Protein AF-A0A2E0DF87-F1 (afdb_monomer_lite)

Secondary structure (DSSP, 8-state):
-HHHHHTTTTT--GGGTTPPTT----SS-TTBPPPPHHHH-SSSTT---EEEEPPPTHHHHHHHHTTHHHHHHHHTHHHHSTTSSS-HHHHHHHHHHHHHHHHHHHHHHHHHHSTT----GGGSSS-HHHHHHHHHHTTHHHHT-THHHHHHHHHHHHHHHHHHHHHHHHTSSPPEEEEEEB-GGGGTT----TTSEES-SS--BEEEEEEE-SSEEEEEEEEEETTEEEEEEEEEETTS-EE-SSBTT-TTHHHHHHHTTS-S----BPPPPGGGSPP----

Structure (mmCIF, N/CA/C/O backbone):
data_AF-A0A2E0DF87-F1
#
_entry.id   AF-A0A2E0DF87-F1
#
loop_
_atom_site.group_PDB
_atom_site.id
_a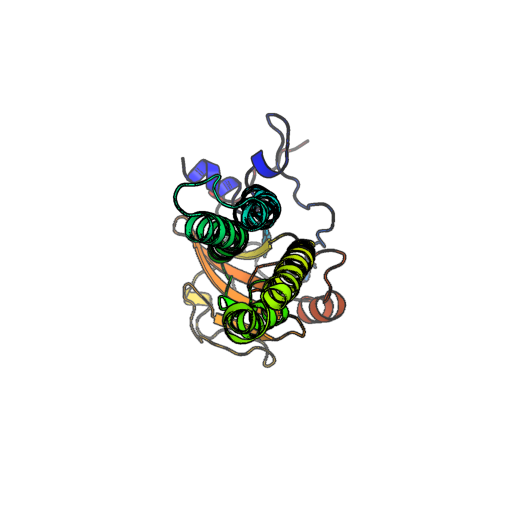tom_site.type_symbol
_atom_site.label_atom_id
_atom_site.label_alt_id
_atom_site.label_comp_id
_atom_site.label_asym_id
_atom_site.label_entity_id
_atom_site.label_seq_id
_atom_site.pdbx_PDB_ins_code
_atom_site.Cartn_x
_atom_site.Cartn_y
_atom_site.Cartn_z
_atom_site.occupancy
_atom_site.B_iso_or_equiv
_atom_site.auth_seq_id
_atom_site.auth_comp_id
_atom_site.auth_asym_id
_atom_site.auth_atom_id
_atom_site.pdbx_PDB_model_num
ATOM 1 N N . MET A 1 1 ? 2.093 23.060 -19.061 1.00 41.19 1 MET A N 1
ATOM 2 C CA . MET A 1 1 ? 2.084 22.695 -17.628 1.00 41.19 1 MET A CA 1
ATOM 3 C C . MET A 1 1 ? 2.480 21.236 -17.439 1.00 41.19 1 MET A C 1
ATOM 5 O O . MET A 1 1 ? 3.399 21.001 -16.675 1.00 41.19 1 MET A O 1
ATOM 9 N N . GLU A 1 2 ? 1.916 20.291 -18.200 1.00 41.59 2 GLU A N 1
ATOM 10 C CA . GLU A 1 2 ? 2.287 18.857 -18.145 1.00 41.59 2 GLU A CA 1
ATOM 11 C C . GLU A 1 2 ? 3.752 18.566 -18.530 1.00 41.59 2 GLU A C 1
ATOM 13 O O . GLU A 1 2 ? 4.423 17.797 -17.852 1.00 41.59 2 GLU A O 1
ATOM 18 N N . ALA A 1 3 ? 4.315 19.272 -19.522 1.00 49.41 3 ALA A N 1
ATOM 19 C CA . ALA A 1 3 ? 5.731 19.127 -19.901 1.00 49.41 3 ALA A CA 1
ATOM 20 C C . ALA A 1 3 ? 6.726 19.482 -18.770 1.00 49.41 3 ALA A C 1
ATOM 22 O O . ALA A 1 3 ? 7.885 19.072 -18.788 1.00 49.41 3 ALA A O 1
ATOM 23 N N . THR A 1 4 ? 6.298 20.271 -17.776 1.00 58.34 4 THR A N 1
ATOM 24 C CA . THR A 1 4 ? 7.102 20.572 -16.583 1.00 58.34 4 THR A CA 1
ATOM 25 C C . THR A 1 4 ? 7.057 19.433 -15.568 1.00 58.34 4 THR A C 1
ATOM 27 O O . THR A 1 4 ? 8.009 19.270 -14.818 1.00 58.34 4 THR A O 1
ATOM 30 N N . GLU A 1 5 ? 5.975 18.655 -15.538 1.00 65.56 5 GLU A N 1
ATOM 31 C CA . GLU A 1 5 ? 5.816 17.503 -14.646 1.00 65.56 5 GLU A CA 1
ATOM 32 C C . GLU A 1 5 ? 6.465 16.241 -15.221 1.00 65.56 5 GLU A C 1
ATOM 34 O O . GLU A 1 5 ? 7.020 15.441 -14.471 1.00 65.56 5 GLU A O 1
ATOM 39 N N . ASP A 1 6 ? 6.458 16.086 -16.546 1.00 82.00 6 ASP A N 1
ATOM 40 C CA . ASP A 1 6 ? 7.031 14.916 -17.217 1.00 82.00 6 ASP A CA 1
ATOM 41 C C . ASP A 1 6 ? 8.545 14.796 -17.017 1.00 82.00 6 ASP A C 1
ATOM 43 O O . ASP A 1 6 ? 9.039 13.691 -16.800 1.00 82.00 6 ASP A O 1
ATOM 47 N N . ARG A 1 7 ? 9.271 15.921 -16.935 1.00 82.19 7 ARG A N 1
ATOM 48 C CA . ARG A 1 7 ? 10.722 15.919 -16.653 1.00 82.19 7 ARG A CA 1
ATOM 49 C C . ARG A 1 7 ? 11.073 15.276 -15.307 1.00 82.19 7 ARG A C 1
ATOM 51 O O . ARG A 1 7 ? 12.195 14.832 -15.099 1.00 82.19 7 ARG A O 1
ATOM 58 N N . PHE A 1 8 ? 10.116 15.262 -14.379 1.00 85.88 8 PHE A N 1
ATOM 59 C CA . PHE A 1 8 ? 10.263 14.708 -13.036 1.00 85.88 8 PHE A CA 1
ATOM 60 C C . PHE A 1 8 ? 9.521 13.380 -12.874 1.00 85.88 8 PHE A C 1
ATOM 62 O O . PHE A 1 8 ? 9.415 12.866 -11.765 1.00 85.88 8 PHE A O 1
ATOM 69 N N . TRP A 1 9 ? 8.996 12.799 -13.955 1.00 89.38 9 TRP A N 1
ATOM 70 C CA . TRP A 1 9 ? 8.210 11.570 -13.880 1.00 89.38 9 TRP A CA 1
ATOM 71 C C . TRP A 1 9 ? 9.022 10.379 -13.357 1.00 89.38 9 TRP A C 1
ATOM 73 O O . TRP A 1 9 ? 8.494 9.593 -12.571 1.00 89.38 9 TRP A O 1
ATOM 83 N N . LEU A 1 10 ? 10.296 10.273 -13.758 1.00 88.44 10 LEU A N 1
ATOM 84 C CA . LEU A 1 10 ? 11.215 9.224 -13.303 1.00 88.44 10 LEU A CA 1
ATOM 85 C C . LEU A 1 10 ? 11.745 9.498 -11.895 1.00 88.44 10 LEU A C 1
ATOM 87 O O . LEU A 1 10 ? 11.638 8.657 -11.006 1.00 88.44 10 LEU A O 1
ATOM 91 N N . VAL A 1 11 ? 12.288 10.693 -11.673 1.00 86.38 11 VAL A N 1
ATOM 92 C CA . VAL A 1 11 ? 12.973 11.024 -10.416 1.00 86.38 11 VAL A CA 1
ATOM 93 C C . VAL A 1 11 ? 12.030 11.460 -9.290 1.00 86.38 11 VAL A C 1
ATOM 95 O O . VAL A 1 11 ? 12.448 11.551 -8.139 1.00 86.38 11 VAL A O 1
ATOM 98 N N . GLY A 1 12 ? 10.756 11.698 -9.594 1.00 86.31 12 GLY A N 1
ATOM 99 C CA . GLY A 1 12 ? 9.764 12.209 -8.658 1.00 86.31 12 GLY A CA 1
ATOM 100 C C . GLY A 1 12 ? 9.782 13.733 -8.522 1.00 86.31 12 GLY A C 1
ATOM 101 O O . GLY A 1 12 ? 10.765 14.405 -8.832 1.00 86.31 12 GLY A O 1
ATOM 102 N N . ASN A 1 13 ? 8.667 14.291 -8.044 1.00 85.50 13 ASN A N 1
ATOM 103 C CA . ASN A 1 13 ? 8.503 15.737 -7.898 1.00 85.50 13 ASN A CA 1
ATOM 104 C C . ASN A 1 13 ? 9.547 16.312 -6.910 1.00 85.50 13 ASN A C 1
ATOM 106 O O . ASN A 1 13 ? 9.654 15.786 -5.799 1.00 85.50 13 ASN A O 1
ATOM 110 N N . PRO A 1 14 ? 10.258 17.409 -7.245 1.00 83.75 14 PRO A N 1
ATOM 111 C CA . PRO A 1 14 ? 11.250 18.037 -6.364 1.00 83.75 14 PRO A CA 1
ATOM 112 C C . PRO A 1 14 ? 10.743 18.355 -4.951 1.00 83.75 14 PRO A C 1
ATOM 114 O O . PRO A 1 14 ? 11.491 18.233 -3.983 1.00 83.75 14 PRO A O 1
ATOM 117 N N . ALA A 1 15 ? 9.452 18.672 -4.795 1.00 83.69 15 ALA A N 1
ATOM 118 C CA . ALA A 1 15 ? 8.840 18.945 -3.493 1.00 83.69 15 ALA A CA 1
ATOM 119 C C . ALA A 1 15 ? 8.905 17.751 -2.518 1.00 83.69 15 ALA A C 1
ATOM 121 O O . ALA A 1 15 ? 8.764 17.931 -1.310 1.00 83.69 15 ALA A O 1
ATOM 122 N N . TRP A 1 16 ? 9.111 16.530 -3.019 1.00 85.38 16 TRP A N 1
ATOM 123 C CA . TRP A 1 16 ? 9.255 15.328 -2.192 1.00 85.38 16 TRP A CA 1
ATOM 124 C C . TRP A 1 16 ? 10.631 15.223 -1.532 1.00 85.38 16 TRP A C 1
ATOM 126 O O . TRP A 1 16 ? 10.770 14.533 -0.526 1.00 85.38 16 TRP A O 1
ATOM 136 N N . TRP A 1 17 ? 11.628 15.917 -2.079 1.00 82.44 17 TRP A N 1
ATOM 137 C CA . TRP A 1 17 ? 13.034 15.768 -1.716 1.00 82.44 17 TRP A CA 1
ATOM 138 C C . TRP A 1 17 ? 13.535 16.823 -0.724 1.00 82.44 17 TRP A C 1
ATOM 140 O O . TRP A 1 17 ? 14.666 16.729 -0.266 1.00 82.44 17 TRP A O 1
ATOM 150 N N . LYS A 1 18 ? 12.698 17.811 -0.365 1.00 81.50 18 LYS A N 1
ATOM 151 C CA . LYS A 1 18 ? 13.081 18.964 0.479 1.00 81.50 18 LYS A CA 1
ATOM 152 C C . LYS A 1 18 ? 14.324 19.713 -0.042 1.00 81.50 18 LYS A C 1
ATOM 154 O O . LYS A 1 18 ? 15.096 20.240 0.752 1.00 81.50 18 LYS A O 1
ATOM 159 N N . LEU A 1 19 ? 14.499 19.737 -1.361 1.00 80.56 19 LEU A N 1
ATOM 160 C CA . LEU A 1 19 ? 15.621 20.390 -2.033 1.00 80.56 19 LEU A CA 1
ATOM 161 C C . LEU A 1 19 ? 15.450 21.914 -2.064 1.00 80.56 19 LEU A C 1
ATOM 163 O O . LEU A 1 19 ? 14.323 22.420 -2.013 1.00 80.56 19 LEU A O 1
ATOM 167 N N . GLY A 1 20 ? 16.572 22.629 -2.152 1.00 73.25 20 GLY A N 1
ATOM 168 C CA . GLY A 1 20 ? 16.618 24.077 -2.353 1.00 73.25 20 GLY A CA 1
ATOM 169 C C . GLY A 1 20 ? 16.167 24.508 -3.755 1.00 73.25 20 GLY A C 1
ATOM 170 O O . GLY A 1 20 ? 15.963 23.692 -4.656 1.00 73.25 20 GLY A O 1
ATOM 171 N N . GLU A 1 21 ? 16.000 25.817 -3.969 1.00 72.25 21 GLU A N 1
ATOM 172 C CA . GLU A 1 21 ? 15.692 26.343 -5.304 1.00 72.25 21 GLU A CA 1
ATOM 173 C C . GLU A 1 21 ? 16.845 26.061 -6.282 1.00 72.25 21 GLU A C 1
ATOM 175 O O . GLU A 1 21 ? 17.987 26.436 -6.034 1.00 72.25 21 GLU A O 1
ATOM 180 N N . GLY A 1 22 ? 16.535 25.419 -7.412 1.00 71.50 22 GLY A N 1
ATOM 181 C CA . GLY A 1 22 ? 17.510 25.092 -8.461 1.00 71.50 22 GLY A CA 1
ATOM 182 C C . GLY A 1 22 ? 18.200 23.733 -8.306 1.00 71.50 22 GLY A C 1
ATOM 183 O O . GLY A 1 22 ? 18.855 23.286 -9.243 1.00 71.50 22 GLY A O 1
ATOM 184 N N . GLU A 1 23 ? 18.008 23.042 -7.182 1.00 78.94 23 GLU A N 1
ATOM 185 C CA . GLU A 1 23 ? 18.521 21.687 -6.980 1.00 78.94 23 GLU A CA 1
ATOM 186 C C . GLU A 1 23 ? 17.669 20.648 -7.725 1.00 78.94 23 GLU A C 1
ATOM 188 O O . GLU A 1 23 ? 16.438 20.738 -7.801 1.00 78.94 23 GLU A O 1
ATOM 193 N N . THR A 1 24 ? 18.333 19.634 -8.280 1.00 77.31 24 THR A N 1
ATOM 194 C CA . THR A 1 24 ? 17.670 18.520 -8.963 1.00 77.31 24 THR A CA 1
ATOM 195 C C . THR A 1 24 ? 17.686 17.272 -8.085 1.00 77.31 24 THR A C 1
ATOM 197 O O . THR A 1 24 ? 18.650 17.049 -7.350 1.00 77.31 24 THR A O 1
ATOM 200 N N . PRO A 1 25 ? 16.624 16.446 -8.125 1.00 83.06 25 PRO A N 1
ATOM 201 C CA . PRO A 1 25 ? 16.639 15.152 -7.461 1.00 83.06 25 PRO A CA 1
ATOM 202 C C . PRO A 1 25 ? 17.849 14.308 -7.879 1.00 83.06 25 PRO A C 1
ATOM 204 O O . PRO A 1 25 ? 18.152 14.250 -9.075 1.00 83.06 25 PRO A O 1
ATOM 207 N N . PRO A 1 26 ? 18.510 13.617 -6.937 1.00 82.62 26 PRO A N 1
ATOM 208 C CA . PRO A 1 26 ? 19.657 12.789 -7.262 1.00 82.62 26 PRO A CA 1
ATOM 209 C C . PRO A 1 26 ? 19.257 11.607 -8.158 1.00 82.62 26 PRO A C 1
ATOM 211 O O . PRO A 1 26 ? 18.121 11.109 -8.140 1.00 82.62 26 PRO A O 1
ATOM 214 N N . ALA A 1 27 ? 20.228 11.125 -8.937 1.00 77.81 27 ALA A N 1
ATOM 215 C CA . ALA A 1 27 ? 20.042 9.975 -9.819 1.00 77.81 27 ALA A CA 1
ATOM 216 C C . ALA A 1 27 ? 19.709 8.695 -9.033 1.00 77.81 27 ALA A C 1
ATOM 218 O O . ALA A 1 27 ? 18.863 7.917 -9.470 1.00 77.81 27 ALA A O 1
ATOM 219 N N . LEU A 1 28 ? 20.297 8.524 -7.845 1.00 82.62 28 LEU A N 1
ATOM 220 C CA . LEU A 1 28 ? 20.017 7.452 -6.887 1.00 82.62 28 LEU A CA 1
ATOM 221 C C . LEU A 1 28 ? 19.640 8.061 -5.536 1.00 82.62 28 LEU A C 1
ATOM 223 O O . LEU A 1 28 ? 20.241 9.044 -5.109 1.00 82.62 28 LEU A O 1
ATOM 227 N N . ARG A 1 29 ? 18.641 7.480 -4.872 1.00 85.25 29 ARG A N 1
ATOM 228 C CA . ARG A 1 29 ? 18.329 7.799 -3.474 1.00 85.25 29 ARG A CA 1
ATOM 229 C C . ARG A 1 29 ? 19.112 6.873 -2.549 1.00 85.25 29 ARG A C 1
ATOM 231 O O . ARG A 1 29 ? 19.387 5.738 -2.923 1.00 85.25 29 ARG A O 1
ATOM 238 N N . ASP A 1 30 ? 19.369 7.321 -1.327 1.00 86.25 30 ASP A N 1
ATOM 239 C CA . ASP A 1 30 ? 19.889 6.471 -0.254 1.00 86.25 30 ASP A CA 1
ATOM 240 C C . ASP A 1 30 ? 19.098 5.157 -0.138 1.00 86.25 30 ASP A C 1
ATOM 242 O O . ASP A 1 30 ? 17.861 5.156 -0.159 1.00 86.25 30 ASP A O 1
ATOM 246 N N . GLY A 1 31 ? 19.830 4.045 -0.051 1.00 89.00 31 GLY A N 1
ATOM 247 C CA . GLY A 1 31 ? 19.296 2.683 -0.019 1.00 89.00 31 GLY A CA 1
ATOM 248 C C . GLY A 1 31 ? 18.909 2.103 -1.384 1.00 89.00 31 GLY A C 1
ATOM 249 O O . GLY A 1 31 ? 18.683 0.904 -1.480 1.00 89.00 31 GLY A O 1
ATOM 250 N N . GLU A 1 32 ? 18.847 2.879 -2.470 1.00 91.19 32 GLU A N 1
ATOM 251 C CA . GLU A 1 32 ? 18.578 2.306 -3.794 1.00 91.19 32 GLU A CA 1
ATOM 252 C C . GLU A 1 32 ? 19.806 1.581 -4.357 1.00 91.19 32 GLU A C 1
ATOM 254 O O . GLU A 1 32 ? 20.896 2.143 -4.460 1.00 91.19 32 GLU A O 1
ATOM 259 N N . ILE A 1 33 ? 19.603 0.346 -4.814 1.00 90.44 33 ILE A N 1
ATOM 260 C CA . ILE A 1 33 ? 20.644 -0.453 -5.464 1.00 90.44 33 ILE A CA 1
ATOM 261 C C . ILE A 1 33 ? 20.703 -0.055 -6.952 1.00 90.44 33 ILE A C 1
ATOM 263 O O . ILE A 1 33 ? 19.653 0.036 -7.603 1.00 90.44 33 ILE A O 1
ATOM 267 N N . PRO A 1 34 ? 21.886 0.224 -7.530 1.00 87.19 34 PRO A N 1
ATOM 268 C CA . PRO A 1 34 ? 22.005 0.540 -8.951 1.00 87.19 34 PRO A CA 1
ATOM 269 C C . PRO A 1 34 ? 21.637 -0.665 -9.828 1.00 87.19 34 PRO A C 1
ATOM 271 O O . PRO A 1 34 ? 21.845 -1.817 -9.450 1.00 87.19 34 PRO A O 1
ATOM 274 N N . LEU A 1 35 ? 21.100 -0.396 -11.020 1.00 85.50 35 LEU A N 1
ATOM 275 C CA . LEU A 1 35 ? 20.846 -1.441 -12.013 1.00 85.50 35 LEU A CA 1
ATOM 276 C C . LEU A 1 35 ? 22.170 -2.029 -12.518 1.00 85.50 35 LEU A C 1
ATOM 278 O O . LEU A 1 35 ? 23.141 -1.294 -12.706 1.00 85.50 35 LEU A O 1
ATOM 282 N N . SER A 1 36 ? 22.202 -3.343 -12.758 1.00 83.56 36 SER A N 1
ATOM 283 C CA . SER A 1 36 ? 23.381 -3.999 -13.332 1.00 83.56 36 SER A CA 1
ATOM 284 C C . SER A 1 36 ? 23.572 -3.598 -14.800 1.00 83.56 36 SER A C 1
ATOM 286 O O . SER A 1 36 ? 22.634 -3.164 -15.476 1.00 83.56 36 SER A O 1
ATOM 288 N N . GLU A 1 37 ? 24.780 -3.791 -15.332 1.00 78.56 37 GLU A N 1
ATOM 289 C CA . GLU A 1 37 ? 25.094 -3.468 -16.730 1.00 78.56 37 GLU A CA 1
ATOM 290 C C . GLU A 1 37 ? 24.184 -4.191 -17.735 1.00 78.56 37 GLU A C 1
ATOM 292 O O . GLU A 1 37 ? 23.925 -3.658 -18.810 1.00 78.56 37 GLU A O 1
ATOM 297 N N . ALA A 1 38 ? 23.631 -5.360 -17.386 1.00 79.06 38 ALA A N 1
ATOM 298 C CA . ALA A 1 38 ? 22.704 -6.105 -18.241 1.00 79.06 38 ALA A CA 1
ATOM 299 C C . ALA A 1 38 ? 21.379 -5.360 -18.505 1.00 79.06 38 ALA A C 1
ATOM 301 O O . ALA A 1 38 ? 20.738 -5.585 -19.528 1.00 79.06 38 ALA A O 1
ATOM 302 N N . TRP A 1 39 ? 20.972 -4.456 -17.608 1.00 80.00 39 TRP A N 1
ATOM 303 C CA . TRP A 1 39 ? 19.774 -3.618 -17.767 1.00 80.00 39 TRP A CA 1
ATOM 304 C C . TRP A 1 39 ? 20.021 -2.375 -18.626 1.00 80.00 39 TRP A C 1
ATOM 306 O O . TRP A 1 39 ? 19.073 -1.777 -19.143 1.00 80.00 39 TRP A O 1
ATOM 316 N N . VAL A 1 40 ? 21.291 -1.984 -18.750 1.00 67.06 40 VAL A N 1
ATOM 317 C CA . VAL A 1 40 ? 21.757 -0.807 -19.488 1.00 67.06 40 VAL A CA 1
ATOM 318 C C . VAL A 1 40 ? 22.163 -1.219 -20.909 1.00 67.06 40 VAL A C 1
ATOM 320 O O . VAL A 1 40 ? 21.721 -0.614 -21.875 1.00 67.06 40 VAL A O 1
ATOM 323 N N . ASN A 1 41 ? 22.906 -2.314 -21.062 1.00 50.38 41 ASN A N 1
ATOM 324 C CA . ASN A 1 41 ? 23.459 -2.788 -22.333 1.00 50.38 41 ASN A CA 1
ATOM 325 C C . ASN A 1 41 ? 22.512 -3.713 -23.11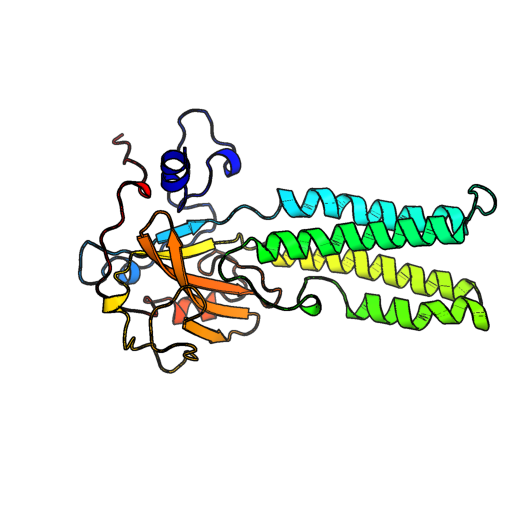9 1.00 50.38 41 ASN A C 1
ATOM 327 O O . ASN A 1 41 ? 22.967 -4.673 -23.747 1.00 50.38 41 ASN A O 1
ATOM 331 N N . SER A 1 42 ? 21.199 -3.442 -23.135 1.00 48.75 42 SER A N 1
ATOM 332 C CA . SER A 1 42 ? 20.383 -4.027 -24.209 1.00 48.75 42 SER A CA 1
ATOM 333 C C . SER A 1 42 ? 20.940 -3.474 -25.527 1.00 48.75 42 SER A C 1
ATOM 335 O O . SER A 1 42 ? 21.249 -2.292 -25.603 1.00 48.75 42 SER A O 1
ATOM 337 N N . SER A 1 43 ? 21.168 -4.322 -26.529 1.00 39.75 43 SER A N 1
ATOM 338 C CA . SER A 1 43 ? 22.000 -4.120 -27.737 1.00 39.75 43 SER A CA 1
ATOM 339 C C . SER A 1 43 ? 21.755 -2.864 -28.600 1.00 39.75 43 SER A C 1
ATOM 341 O O . SER A 1 43 ? 22.398 -2.691 -29.634 1.00 39.75 43 SER A O 1
ATOM 343 N N . SER A 1 44 ? 20.858 -1.968 -28.196 1.00 42.75 44 SER A N 1
ATOM 344 C CA . SER A 1 44 ? 20.685 -0.636 -28.756 1.00 42.75 44 SER A CA 1
ATOM 345 C C . SER A 1 44 ? 20.959 0.419 -27.676 1.00 42.75 44 SER A C 1
ATOM 347 O O . SER A 1 44 ? 20.318 0.412 -26.631 1.00 42.75 44 SER A O 1
ATOM 349 N N . ASN A 1 45 ? 21.831 1.392 -27.962 1.00 43.25 45 ASN A N 1
ATOM 350 C CA . ASN A 1 45 ? 22.075 2.612 -27.160 1.00 43.25 45 ASN A CA 1
ATOM 351 C C . ASN A 1 45 ? 20.820 3.511 -26.978 1.00 43.25 45 ASN A C 1
ATOM 353 O O . ASN A 1 45 ? 20.932 4.716 -26.768 1.00 43.25 45 ASN A O 1
ATOM 357 N N . LYS A 1 46 ? 19.612 2.969 -27.133 1.00 50.53 46 LYS A N 1
ATOM 358 C CA . LYS A 1 46 ? 18.361 3.701 -27.313 1.00 50.53 46 LYS A CA 1
ATOM 359 C C . LYS A 1 46 ? 17.389 3.457 -26.160 1.00 50.53 46 LYS A C 1
ATOM 361 O O . LYS A 1 46 ? 16.827 4.422 -25.651 1.00 50.53 46 LYS A O 1
ATOM 366 N N . ALA A 1 47 ? 17.275 2.228 -25.657 1.00 55.41 47 ALA A N 1
ATOM 367 C CA . ALA A 1 47 ? 16.333 1.891 -24.594 1.00 55.41 47 ALA A CA 1
ATOM 368 C C . ALA A 1 47 ? 17.009 1.249 -23.388 1.00 55.41 47 ALA A C 1
ATOM 370 O O . ALA A 1 47 ? 17.474 0.112 -23.438 1.00 55.41 47 ALA A O 1
ATOM 371 N N . HIS A 1 48 ? 17.004 1.990 -22.287 1.00 77.31 48 HIS A N 1
ATOM 372 C CA . HIS A 1 48 ? 17.576 1.562 -21.018 1.00 77.31 48 HIS A CA 1
ATOM 373 C C . HIS A 1 48 ? 16.457 1.561 -19.987 1.00 77.31 48 HIS A C 1
ATOM 375 O O . HIS A 1 48 ? 15.652 2.497 -19.944 1.00 77.31 48 HIS A O 1
ATOM 381 N N . TRP A 1 49 ? 16.394 0.534 -19.150 1.00 87.56 49 TRP A N 1
ATOM 382 C CA . TRP A 1 49 ? 15.484 0.561 -18.014 1.00 87.56 49 TRP A CA 1
ATOM 383 C C . TRP A 1 49 ? 15.890 1.681 -17.060 1.00 87.56 49 TRP A C 1
ATOM 385 O O . TRP A 1 49 ? 17.068 1.900 -16.792 1.00 87.56 49 TRP A O 1
ATOM 395 N N . SER A 1 50 ? 14.908 2.419 -16.562 1.00 89.12 50 SER A N 1
ATOM 396 C CA . SER A 1 50 ? 15.105 3.490 -15.592 1.00 89.12 50 SER A CA 1
ATOM 397 C C . SER A 1 50 ? 14.160 3.306 -14.423 1.00 89.12 50 SER A C 1
ATOM 399 O O . SER A 1 50 ? 13.023 2.860 -14.580 1.00 89.12 50 SER A O 1
ATOM 401 N N . ARG A 1 51 ? 14.623 3.660 -1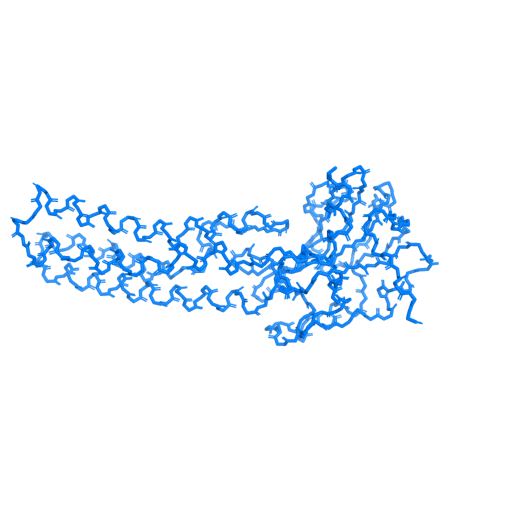3.228 1.00 91.69 51 ARG A N 1
ATOM 402 C CA . ARG A 1 51 ? 13.785 3.650 -12.033 1.00 91.69 51 ARG A CA 1
ATOM 403 C C . ARG A 1 51 ? 12.827 4.842 -12.073 1.00 91.69 51 ARG A C 1
ATOM 405 O O . ARG A 1 51 ? 13.247 5.984 -12.228 1.00 91.69 51 ARG A O 1
ATOM 412 N N . GLN A 1 52 ? 11.540 4.565 -11.904 1.00 93.00 52 GLN A N 1
ATOM 413 C CA . GLN A 1 52 ? 10.492 5.547 -11.678 1.00 93.00 52 GLN A CA 1
ATOM 414 C C . GLN A 1 52 ? 10.096 5.541 -10.201 1.00 93.00 52 GLN A C 1
ATOM 416 O O . GLN A 1 52 ? 9.511 4.575 -9.702 1.00 93.00 52 GLN A O 1
ATOM 421 N N . ARG A 1 53 ? 10.368 6.644 -9.509 1.00 92.62 53 ARG A N 1
ATOM 422 C CA . ARG A 1 53 ? 9.980 6.855 -8.114 1.00 92.62 53 ARG A CA 1
ATOM 423 C C . ARG A 1 53 ? 8.532 7.299 -8.039 1.00 92.62 53 ARG A C 1
ATOM 425 O O . ARG A 1 53 ? 8.100 8.214 -8.741 1.00 92.62 53 ARG A O 1
ATOM 432 N N . LEU A 1 54 ? 7.774 6.645 -7.171 1.00 91.56 54 LEU A N 1
ATOM 433 C CA . LEU A 1 54 ? 6.382 6.991 -6.932 1.00 91.56 54 LEU A CA 1
ATOM 434 C C . LEU A 1 54 ? 6.279 7.949 -5.746 1.00 91.56 54 LEU A C 1
ATOM 436 O O . LEU A 1 54 ? 7.212 8.118 -4.958 1.00 91.56 54 LEU A O 1
ATOM 440 N N . ARG A 1 55 ? 5.120 8.598 -5.631 1.00 88.62 55 ARG A N 1
ATOM 441 C CA . ARG A 1 55 ? 4.845 9.543 -4.552 1.00 88.62 55 ARG A CA 1
ATOM 442 C C . ARG A 1 55 ? 5.073 8.870 -3.189 1.00 88.62 55 ARG A C 1
ATOM 444 O O . ARG A 1 55 ? 4.513 7.797 -2.955 1.00 88.62 55 ARG A O 1
ATOM 451 N N . PRO A 1 56 ? 5.825 9.501 -2.268 1.00 86.19 56 PRO A N 1
ATOM 452 C CA . PRO A 1 56 ? 5.950 9.006 -0.908 1.00 86.19 56 PRO A CA 1
ATOM 453 C C . PRO A 1 56 ? 4.584 8.909 -0.226 1.00 86.19 56 PRO A C 1
ATOM 455 O O . PRO A 1 56 ? 3.829 9.881 -0.153 1.00 86.19 56 PRO A O 1
ATOM 458 N N . LEU A 1 57 ? 4.301 7.728 0.309 1.00 83.31 57 LEU A N 1
ATOM 459 C CA . LEU A 1 57 ? 3.022 7.364 0.915 1.00 83.31 57 LEU A CA 1
ATOM 460 C C . LEU A 1 57 ? 2.782 8.055 2.267 1.00 83.31 57 LEU A C 1
ATOM 462 O O . LEU A 1 57 ? 1.646 8.337 2.651 1.00 83.31 57 LEU A O 1
ATOM 466 N N . ALA A 1 58 ? 3.867 8.401 2.965 1.00 75.56 58 ALA A N 1
ATOM 467 C CA . ALA A 1 58 ? 3.850 8.925 4.326 1.00 75.56 58 ALA A CA 1
ATOM 468 C C . ALA A 1 58 ? 2.873 10.100 4.526 1.00 75.56 58 ALA A C 1
ATOM 470 O O . ALA A 1 58 ? 2.119 10.116 5.495 1.00 75.56 58 ALA A O 1
ATOM 471 N N . TRP A 1 59 ? 2.827 11.076 3.613 1.00 70.69 59 TRP A N 1
ATOM 472 C CA . TRP A 1 59 ? 2.021 12.285 3.834 1.00 70.69 59 TRP A CA 1
ATOM 473 C C . TRP A 1 59 ? 0.513 12.060 3.668 1.00 70.69 59 TRP A C 1
ATOM 475 O O . TRP A 1 59 ? -0.281 12.624 4.424 1.00 70.69 59 TRP A O 1
ATOM 485 N N . GLY A 1 60 ? 0.119 11.237 2.691 1.00 76.19 60 GLY A N 1
ATOM 486 C CA . GLY A 1 60 ? -1.285 10.897 2.442 1.00 76.19 60 GLY A CA 1
ATOM 487 C C . GLY A 1 60 ? -1.869 9.977 3.513 1.00 76.19 60 GLY A C 1
ATOM 488 O O . GLY A 1 60 ? -3.052 10.069 3.830 1.00 76.19 60 GLY A O 1
ATOM 489 N N . LEU A 1 61 ? -1.023 9.143 4.125 1.00 83.12 61 LEU A N 1
ATOM 490 C CA . LEU A 1 61 ? -1.442 8.090 5.051 1.00 83.12 61 LEU A CA 1
ATOM 491 C C . LEU A 1 61 ? -1.313 8.471 6.514 1.00 83.12 61 LEU A C 1
ATOM 493 O O . LEU A 1 61 ? -2.263 8.288 7.275 1.00 83.12 61 LEU A O 1
ATOM 497 N N . LEU A 1 62 ? -0.165 9.012 6.924 1.00 80.31 62 LEU A N 1
ATOM 498 C CA . LEU A 1 62 ? 0.120 9.237 8.341 1.00 80.31 62 LEU A CA 1
ATOM 499 C C . LEU A 1 62 ? -0.774 10.326 8.925 1.00 80.31 62 LEU A C 1
ATOM 501 O O . LEU A 1 62 ? -1.244 10.187 10.048 1.00 80.31 62 LEU A O 1
ATOM 505 N N . LYS A 1 63 ? -1.053 11.395 8.170 1.00 82.38 63 LYS A N 1
ATOM 506 C CA . LYS A 1 63 ? -1.850 12.522 8.670 1.00 82.38 63 LYS A CA 1
ATOM 507 C C . LYS A 1 63 ? -3.282 12.120 9.063 1.00 82.38 63 LYS A C 1
ATOM 509 O O . LYS A 1 63 ? -3.672 12.440 10.185 1.00 82.38 63 LYS A O 1
ATOM 514 N N . PRO A 1 64 ? -4.078 11.449 8.207 1.00 84.38 64 PRO A N 1
ATOM 515 C CA . PRO A 1 64 ? -5.395 10.967 8.619 1.00 84.38 64 PRO A CA 1
ATOM 516 C C . PRO A 1 64 ? -5.299 9.819 9.636 1.00 84.38 64 PRO A C 1
ATOM 518 O O . PRO A 1 64 ? 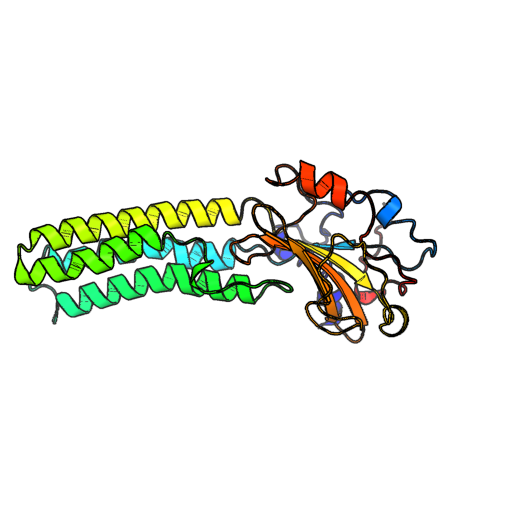-6.022 9.844 10.632 1.00 84.38 64 PRO A O 1
ATOM 521 N N . SER A 1 65 ? -4.361 8.879 9.458 1.00 87.75 65 SER A N 1
ATOM 522 C CA . SER A 1 65 ? -4.221 7.720 10.355 1.00 87.75 65 SER A CA 1
ATOM 523 C C . SER A 1 65 ? -3.813 8.111 11.781 1.00 87.75 65 SER A C 1
ATOM 525 O O . SER A 1 65 ? -4.212 7.446 12.731 1.00 87.75 65 SER A O 1
ATOM 527 N N . ALA A 1 66 ? -3.084 9.218 11.968 1.00 89.81 66 ALA A N 1
ATOM 528 C CA . ALA A 1 66 ? -2.683 9.713 13.287 1.00 89.81 66 ALA A CA 1
ATOM 529 C C . ALA A 1 66 ? -3.874 10.112 14.176 1.00 89.81 66 ALA A C 1
ATOM 531 O O . ALA A 1 66 ? -3.772 10.060 15.401 1.00 89.81 66 ALA A O 1
ATOM 532 N N . TRP A 1 67 ? -5.012 10.480 13.581 1.00 94.62 67 TRP A N 1
ATOM 533 C CA . TRP A 1 67 ? -6.231 10.799 14.327 1.00 94.62 67 TRP A CA 1
ATOM 534 C C . TRP A 1 67 ? -7.067 9.563 14.668 1.00 94.62 67 TRP A C 1
ATOM 536 O O . TRP A 1 67 ? -7.901 9.632 15.572 1.00 94.62 67 TRP A O 1
ATOM 546 N N . ALA A 1 68 ? -6.845 8.425 14.004 1.00 96.38 68 ALA A N 1
ATOM 547 C CA . ALA A 1 68 ? -7.626 7.216 14.245 1.00 96.38 68 ALA A CA 1
ATOM 548 C C . ALA A 1 68 ? -7.563 6.748 15.718 1.00 96.38 68 ALA A C 1
ATOM 550 O O . ALA A 1 68 ? -8.634 6.548 16.300 1.00 96.38 68 ALA A O 1
ATOM 551 N N . PRO A 1 69 ? -6.394 6.671 16.392 1.00 96.50 69 PRO A N 1
ATOM 552 C CA . PRO A 1 69 ? -6.330 6.306 17.810 1.00 96.50 69 PRO A CA 1
ATOM 553 C C . PRO A 1 69 ? -7.070 7.285 18.724 1.00 96.50 69 PRO A C 1
ATOM 555 O O . PRO A 1 69 ? -7.728 6.861 19.673 1.00 96.50 69 PRO A O 1
ATOM 558 N N . PHE A 1 70 ? -7.001 8.586 18.425 1.00 96.50 70 PHE A N 1
ATOM 559 C CA . PHE A 1 70 ? -7.710 9.612 19.187 1.00 96.50 70 PHE A CA 1
ATOM 560 C C . PHE A 1 70 ? -9.223 9.380 19.144 1.00 96.50 70 PHE A C 1
ATOM 562 O O . PHE A 1 70 ? -9.861 9.315 20.193 1.00 96.50 70 PHE A O 1
ATOM 569 N N . PHE A 1 71 ? -9.789 9.197 17.948 1.00 97.88 71 PHE A N 1
ATOM 570 C CA . PHE A 1 71 ? -11.221 8.941 17.788 1.00 97.88 71 PHE A CA 1
ATOM 571 C C . PHE A 1 71 ? -11.648 7.602 18.386 1.00 97.88 71 PHE A C 1
ATOM 573 O O . PHE A 1 71 ? -12.745 7.515 18.938 1.00 97.88 71 PHE A O 1
ATOM 580 N N . LEU A 1 72 ? -10.771 6.589 18.343 1.00 98.00 72 LEU A N 1
ATOM 581 C CA . LEU A 1 72 ? -11.029 5.324 19.019 1.00 98.00 72 LEU A CA 1
ATOM 582 C C . LEU A 1 72 ? -11.186 5.585 20.512 1.00 98.00 72 LEU A C 1
ATOM 584 O O . LEU A 1 72 ? -12.267 5.365 21.032 1.00 98.00 72 LEU A O 1
ATOM 588 N N . ILE A 1 73 ? -10.178 6.161 21.173 1.00 97.38 73 ILE A N 1
ATOM 589 C CA . ILE A 1 73 ? -10.220 6.465 22.612 1.00 97.38 73 ILE A CA 1
ATOM 590 C C . ILE A 1 73 ? -11.434 7.335 22.964 1.00 97.38 73 ILE A C 1
ATOM 592 O O . ILE A 1 73 ? -12.150 7.023 23.917 1.00 97.38 73 ILE A O 1
ATOM 596 N N . ALA A 1 74 ? -11.705 8.380 22.179 1.00 97.06 74 ALA A N 1
ATOM 597 C CA . ALA A 1 74 ? -12.831 9.283 22.396 1.00 97.06 74 ALA A CA 1
ATOM 598 C C . ALA A 1 74 ? -14.193 8.568 22.358 1.00 97.06 74 ALA A C 1
ATOM 600 O O . ALA A 1 74 ? -15.101 8.975 23.083 1.00 97.06 74 ALA A O 1
ATOM 601 N N . SER A 1 75 ? -14.335 7.483 21.585 1.00 97.06 75 SER A N 1
ATOM 602 C CA . SER A 1 75 ? -15.575 6.691 21.530 1.00 97.06 75 SER A CA 1
ATOM 603 C C . SER A 1 75 ? -15.960 6.063 22.876 1.00 97.06 75 SER A C 1
ATOM 605 O O . SER A 1 75 ? -17.134 5.796 23.112 1.00 97.06 75 SER A O 1
ATOM 607 N N . SER A 1 76 ? -15.006 5.896 23.799 1.00 95.94 76 SER A N 1
ATOM 608 C CA . SER A 1 76 ? -15.286 5.401 25.151 1.00 95.94 76 SER A CA 1
ATOM 609 C C . SER A 1 76 ? -15.927 6.445 26.071 1.00 95.94 76 SER A C 1
ATOM 611 O O . SER A 1 76 ? -16.635 6.073 27.004 1.00 95.94 76 SER A O 1
ATOM 613 N N . PHE A 1 77 ? -15.722 7.747 25.836 1.00 95.56 77 PHE A N 1
ATOM 614 C CA . PHE A 1 77 ? -16.145 8.784 26.785 1.00 95.56 77 PHE A CA 1
ATOM 615 C C . PHE A 1 77 ? -17.660 8.889 26.981 1.00 95.56 77 PHE A C 1
ATOM 617 O O . PHE A 1 77 ? -18.066 8.936 28.144 1.00 95.56 77 PHE A O 1
ATOM 624 N N . PRO A 1 78 ? -18.507 8.869 25.930 1.00 94.62 78 PRO A N 1
ATOM 625 C CA . PRO A 1 78 ? -19.957 8.850 26.124 1.00 94.62 78 PRO A CA 1
ATOM 626 C C . PRO A 1 78 ? -20.430 7.629 26.930 1.00 94.62 78 PRO A C 1
ATOM 628 O O . PRO A 1 78 ? -21.405 7.710 27.668 1.00 94.62 78 PRO A O 1
ATOM 631 N N . LEU A 1 79 ? -19.707 6.507 26.836 1.00 91.75 79 LEU A N 1
ATOM 632 C CA . LEU A 1 79 ? -20.050 5.255 27.514 1.00 91.75 79 LEU A CA 1
ATOM 633 C C . LEU A 1 79 ? -19.611 5.238 28.989 1.00 91.75 79 LEU A C 1
ATOM 635 O O . LEU A 1 79 ? -20.297 4.656 29.825 1.00 91.75 79 LEU A O 1
ATOM 639 N N . VAL A 1 80 ? -18.479 5.871 29.324 1.00 93.19 80 VAL A N 1
ATOM 640 C CA . VAL A 1 80 ? -17.997 6.000 30.717 1.00 93.19 80 VAL A CA 1
ATOM 641 C C . VAL A 1 80 ? -18.754 7.090 31.476 1.00 93.19 80 VAL A C 1
ATOM 643 O O . VAL A 1 80 ? -19.006 6.947 32.672 1.00 93.19 80 VAL A O 1
ATOM 646 N N . PHE A 1 81 ? -19.118 8.177 30.794 1.00 92.94 81 PHE A N 1
ATOM 647 C CA . PHE A 1 81 ? -19.772 9.344 31.385 1.00 92.94 81 PHE A CA 1
ATOM 648 C C . PHE A 1 81 ? -21.143 9.594 30.735 1.00 92.94 81 PHE A C 1
ATOM 650 O O . PHE A 1 81 ? -21.298 10.580 30.007 1.00 92.94 81 PHE A O 1
ATOM 657 N N . PRO A 1 82 ? -22.140 8.728 30.994 1.00 90.88 82 PRO A N 1
ATOM 658 C CA . PRO A 1 82 ? -23.444 8.825 30.351 1.00 90.88 82 PRO A CA 1
ATOM 659 C C . PRO A 1 82 ? -24.206 10.099 30.749 1.00 90.88 82 PRO A C 1
ATOM 661 O O . PRO A 1 82 ? -23.994 10.681 31.820 1.00 90.88 82 PRO A O 1
ATOM 664 N N . GLY A 1 83 ? -25.125 10.526 29.885 1.00 93.25 83 GLY A N 1
ATOM 665 C CA . GLY A 1 83 ? -25.980 11.701 30.058 1.00 93.25 83 GLY A CA 1
ATOM 666 C C . GLY A 1 83 ? -25.297 13.028 29.718 1.00 93.25 83 GLY A C 1
ATOM 667 O O . GLY A 1 83 ? -25.749 14.085 30.166 1.00 93.25 83 GLY A O 1
ATOM 668 N N . LYS A 1 84 ? -24.183 12.993 28.977 1.00 91.56 84 LYS A N 1
ATOM 669 C CA . LYS A 1 84 ? -23.426 14.189 28.558 1.00 91.56 84 LYS A CA 1
ATOM 670 C C . LYS A 1 84 ? -23.594 14.526 27.082 1.00 91.56 84 LYS A C 1
ATOM 672 O O . LYS A 1 84 ? -23.201 15.618 26.672 1.00 91.56 84 LYS A O 1
ATOM 677 N N . THR A 1 85 ? -24.207 13.640 26.306 1.00 92.38 85 THR A N 1
ATOM 678 C CA . THR A 1 85 ? -24.585 13.888 24.914 1.00 92.38 85 THR A CA 1
ATOM 679 C C . THR A 1 85 ? -26.078 13.595 24.699 1.00 92.38 85 THR A C 1
ATOM 681 O O . THR A 1 85 ? -26.703 12.980 25.564 1.00 92.38 85 THR A O 1
ATOM 684 N N . PRO A 1 86 ? -26.688 14.054 23.586 1.00 90.19 86 PRO A N 1
ATOM 685 C CA . PRO A 1 86 ? -28.089 13.745 23.283 1.00 90.19 86 PRO A CA 1
ATOM 686 C C . PRO A 1 86 ? -28.365 12.243 23.124 1.00 90.19 86 PRO A C 1
ATOM 688 O O . PRO A 1 86 ? -29.461 11.793 23.440 1.00 90.19 86 PRO A O 1
ATOM 691 N N . ASP A 1 87 ? -27.373 11.493 22.634 1.00 95.88 87 ASP A N 1
ATOM 692 C CA . ASP A 1 87 ? -27.406 10.040 22.467 1.00 95.88 87 ASP A CA 1
ATOM 693 C C . ASP A 1 87 ? -25.974 9.493 22.580 1.00 95.88 87 ASP A C 1
ATOM 695 O O . ASP A 1 87 ? -25.185 9.544 21.630 1.00 95.88 87 ASP A O 1
ATOM 699 N N . ASP A 1 88 ? -25.630 8.988 23.766 1.00 94.19 88 ASP A N 1
ATOM 700 C CA . ASP A 1 88 ? -24.271 8.533 24.062 1.00 94.19 88 ASP A CA 1
ATOM 701 C C . ASP A 1 88 ? -23.854 7.335 23.197 1.00 94.19 88 ASP A C 1
ATOM 703 O O . ASP A 1 88 ? -22.688 7.226 22.810 1.00 94.19 88 ASP A O 1
ATOM 707 N N . GLN A 1 89 ? -24.800 6.458 22.842 1.00 92.75 89 GLN A N 1
ATOM 708 C CA . GLN A 1 89 ? -24.521 5.282 22.019 1.00 92.75 89 GLN A CA 1
ATOM 709 C C . GLN A 1 89 ? -24.240 5.685 20.575 1.00 92.75 89 GLN A C 1
ATOM 711 O O . GLN A 1 89 ? -23.251 5.234 19.992 1.00 92.75 89 GLN A O 1
ATOM 716 N N . ALA A 1 90 ? -25.070 6.563 20.009 1.00 95.75 90 ALA A N 1
ATOM 717 C CA . ALA A 1 90 ? -24.870 7.055 18.653 1.00 95.75 90 ALA A CA 1
ATOM 718 C C . ALA A 1 90 ? -23.549 7.823 18.530 1.00 95.75 90 ALA A C 1
ATOM 720 O O . ALA A 1 90 ? -22.788 7.588 17.590 1.00 95.75 90 ALA A O 1
ATOM 721 N N . VAL A 1 91 ? -23.232 8.699 19.492 1.00 97.06 91 VAL A N 1
ATOM 722 C CA . VAL A 1 91 ? -21.968 9.450 19.481 1.00 97.06 91 VAL A CA 1
ATOM 723 C C . VAL A 1 91 ? -20.768 8.505 19.574 1.00 97.06 91 VAL A C 1
ATOM 725 O O . VAL A 1 91 ? -19.838 8.634 18.776 1.00 97.06 91 VAL A O 1
ATOM 728 N N . ALA A 1 92 ? -20.788 7.523 20.481 1.00 96.38 92 ALA A N 1
ATOM 729 C CA . ALA A 1 92 ? -19.726 6.523 20.585 1.00 96.38 92 ALA A CA 1
ATOM 730 C C . ALA A 1 92 ? -19.549 5.732 19.276 1.00 96.38 92 ALA A C 1
ATOM 732 O O . ALA A 1 92 ? -18.429 5.604 18.775 1.00 96.38 92 ALA A O 1
ATOM 733 N N . ALA A 1 93 ? -20.648 5.264 18.677 1.00 96.19 93 ALA A N 1
ATOM 734 C CA . ALA A 1 93 ? -20.624 4.518 17.422 1.00 96.19 93 ALA A CA 1
ATOM 735 C C . ALA A 1 93 ? -20.062 5.351 16.259 1.00 96.19 93 ALA A C 1
ATOM 737 O O . ALA A 1 93 ? -19.233 4.858 15.493 1.00 96.19 93 ALA A O 1
ATOM 738 N N . ILE A 1 94 ? -20.452 6.624 16.145 1.00 98.00 94 ILE A N 1
ATOM 739 C CA . ILE A 1 94 ? -19.935 7.531 15.112 1.00 98.00 94 ILE A CA 1
ATOM 740 C C . ILE A 1 94 ? -18.426 7.726 15.278 1.00 98.00 94 ILE A C 1
ATOM 742 O O . ILE A 1 94 ? -17.689 7.584 14.305 1.00 98.00 94 ILE A O 1
ATOM 746 N N . LEU A 1 95 ? -17.947 8.007 16.494 1.00 97.94 95 LEU A N 1
ATOM 747 C CA . LEU A 1 95 ? -16.514 8.188 16.759 1.00 97.94 95 LEU A CA 1
ATOM 748 C C . LEU A 1 95 ? -15.716 6.915 16.437 1.00 97.94 95 LEU A C 1
ATOM 750 O O . LEU A 1 95 ? -14.650 6.993 15.824 1.00 97.94 95 LEU A O 1
ATOM 754 N N . PHE A 1 96 ? -16.260 5.744 16.775 1.00 98.06 96 PHE A N 1
ATOM 755 C CA . PHE A 1 96 ? -15.668 4.453 16.432 1.00 98.06 96 PHE A CA 1
ATOM 756 C C . PHE A 1 96 ? -15.571 4.248 14.911 1.00 98.06 96 PHE A C 1
ATOM 758 O O . PHE A 1 96 ? -14.510 3.891 14.398 1.00 98.06 96 PHE A O 1
ATOM 765 N N . VAL A 1 97 ? -16.644 4.524 14.164 1.00 98.19 97 VAL A N 1
ATOM 766 C CA . VAL A 1 97 ? -16.645 4.419 12.694 1.00 98.19 97 VAL A CA 1
ATOM 767 C C . VAL A 1 97 ? -15.674 5.417 12.065 1.00 98.19 97 VAL A C 1
ATOM 769 O O . VAL A 1 97 ? -14.934 5.051 11.151 1.00 98.19 97 VAL A O 1
ATOM 772 N N . VAL A 1 98 ? -15.633 6.659 12.558 1.00 98.25 98 VAL A N 1
ATOM 773 C CA . VAL A 1 98 ? -14.686 7.687 12.099 1.00 98.25 98 VAL A CA 1
ATOM 774 C C . VAL A 1 98 ? -13.248 7.224 12.315 1.00 98.25 98 VAL A C 1
ATOM 776 O O . VAL A 1 98 ? -12.442 7.334 11.394 1.00 98.25 98 VAL A O 1
ATOM 779 N N . SER A 1 99 ? -12.935 6.650 13.479 1.00 97.81 99 SER A N 1
ATOM 780 C CA . SER A 1 99 ? -11.611 6.096 13.774 1.00 97.81 99 SER A CA 1
ATOM 781 C C . SER A 1 99 ? -11.161 5.080 12.719 1.00 97.81 99 SER A C 1
ATOM 783 O O . SER A 1 99 ? -10.134 5.276 12.069 1.00 97.81 99 SER A O 1
ATOM 785 N N . TRP A 1 100 ? -11.953 4.032 12.484 1.00 97.62 100 TRP A N 1
ATOM 786 C CA . TRP A 1 100 ? -11.593 2.989 11.520 1.00 97.62 100 TRP A CA 1
ATOM 787 C C . TRP A 1 100 ? -11.607 3.484 10.074 1.00 97.62 100 TRP A C 1
ATOM 789 O O . TRP A 1 100 ? -10.773 3.064 9.274 1.00 97.62 100 TRP A O 1
ATOM 799 N N . SER A 1 101 ? -12.489 4.425 9.737 1.00 96.81 101 SER A N 1
ATOM 800 C CA . SER A 1 101 ? -12.518 5.052 8.411 1.00 96.81 101 SER A CA 1
ATOM 801 C C . SER A 1 101 ? -11.245 5.856 8.138 1.00 96.81 101 SER A C 1
ATOM 803 O O . SER A 1 101 ? -10.677 5.750 7.052 1.00 96.81 101 SER A O 1
ATOM 805 N N . LEU A 1 102 ? -10.761 6.612 9.131 1.00 96.00 102 LEU A N 1
ATOM 806 C CA . LEU A 1 102 ? -9.508 7.369 9.051 1.00 96.00 102 LEU A CA 1
ATOM 807 C C . LEU A 1 102 ? -8.272 6.475 8.926 1.00 96.00 102 LEU A C 1
ATOM 809 O O . LEU A 1 102 ? -7.250 6.940 8.431 1.00 96.00 102 LEU A O 1
ATOM 813 N N . LEU A 1 103 ? -8.363 5.212 9.345 1.00 95.12 103 LEU A N 1
ATOM 814 C CA . LEU A 1 103 ? -7.297 4.234 9.164 1.00 95.12 103 LEU A CA 1
ATOM 815 C C . LEU A 1 103 ? -7.396 3.515 7.807 1.00 95.12 103 LEU A C 1
ATOM 817 O O . LEU A 1 103 ? -6.398 3.386 7.112 1.00 95.12 103 LEU A O 1
ATOM 821 N N . ILE A 1 104 ? -8.587 3.059 7.406 1.00 95.62 104 ILE A N 1
ATOM 822 C CA . ILE A 1 104 ? -8.777 2.179 6.237 1.00 95.62 104 ILE A CA 1
ATOM 823 C C . ILE A 1 104 ? -8.844 2.962 4.920 1.00 95.62 104 ILE A C 1
ATOM 825 O O . ILE A 1 104 ? -8.213 2.574 3.935 1.00 95.62 104 ILE A O 1
ATOM 829 N N . ILE A 1 105 ? -9.606 4.059 4.868 1.00 95.19 105 ILE A N 1
ATOM 830 C CA . ILE A 1 105 ? -9.866 4.774 3.607 1.00 95.19 105 ILE A CA 1
ATOM 831 C C . ILE A 1 105 ? -8.577 5.351 3.005 1.00 95.19 105 ILE A C 1
ATOM 833 O O . ILE A 1 105 ? -8.347 5.124 1.815 1.00 95.19 105 ILE A O 1
ATOM 837 N N . PRO A 1 106 ? -7.696 6.037 3.762 1.00 93.56 106 PRO A N 1
ATOM 838 C CA . PRO A 1 106 ? -6.447 6.549 3.199 1.00 93.56 106 PRO A CA 1
ATOM 839 C C . PRO A 1 106 ? -5.566 5.443 2.614 1.00 93.56 106 PRO A C 1
ATOM 841 O O . PRO A 1 106 ? -5.004 5.626 1.540 1.00 93.56 106 PRO A O 1
ATOM 844 N N . GLN A 1 107 ? -5.507 4.276 3.269 1.00 93.44 107 GLN A N 1
ATOM 845 C CA . GLN A 1 107 ? -4.768 3.095 2.796 1.00 93.44 107 GLN A CA 1
ATOM 846 C C . GLN A 1 107 ? -5.274 2.632 1.433 1.00 93.44 107 GLN A C 1
ATOM 848 O O . GLN A 1 107 ? -4.485 2.421 0.514 1.00 93.44 107 GLN A O 1
ATOM 853 N N . MET A 1 108 ? -6.595 2.537 1.274 1.00 93.31 108 MET A N 1
ATOM 854 C CA . MET A 1 108 ? -7.205 2.181 -0.006 1.00 93.31 108 MET A CA 1
ATOM 855 C C . MET A 1 108 ? -6.897 3.205 -1.096 1.00 93.31 108 MET A C 1
ATOM 857 O O . MET A 1 108 ? -6.525 2.821 -2.203 1.00 93.31 108 MET A O 1
ATOM 861 N N . LEU A 1 109 ? -7.070 4.495 -0.795 1.00 92.75 109 LEU A N 1
ATOM 862 C CA . LEU A 1 109 ? -6.884 5.568 -1.769 1.00 92.75 109 LEU A CA 1
ATOM 863 C C . LEU A 1 109 ? -5.429 5.666 -2.229 1.00 92.75 109 LEU A C 1
ATOM 865 O O . LEU A 1 109 ? -5.179 5.715 -3.431 1.00 92.75 109 LEU A O 1
ATOM 869 N N . GLU A 1 110 ? -4.475 5.650 -1.300 1.00 92.19 110 GLU A N 1
ATOM 870 C CA . GLU A 1 110 ? -3.059 5.764 -1.646 1.00 92.19 110 GLU A CA 1
ATOM 871 C C . GLU A 1 110 ? -2.563 4.527 -2.396 1.00 92.19 110 GLU A C 1
ATOM 873 O O . GLU A 1 110 ? -1.919 4.681 -3.436 1.00 92.19 110 GLU A O 1
ATOM 878 N N . ARG A 1 111 ? -2.945 3.313 -1.966 1.00 93.44 111 ARG A N 1
ATOM 879 C CA . ARG A 1 111 ? -2.628 2.075 -2.696 1.00 93.44 111 ARG A CA 1
ATOM 880 C C . ARG A 1 111 ? -3.141 2.140 -4.128 1.00 93.44 111 ARG A C 1
ATOM 882 O O . ARG A 1 111 ? -2.372 1.951 -5.061 1.00 93.44 111 ARG A O 1
ATOM 889 N N . ASN A 1 112 ? -4.422 2.462 -4.305 1.00 92.19 112 ASN A N 1
ATOM 890 C CA . ASN A 1 112 ? -5.054 2.500 -5.625 1.00 92.19 112 ASN A CA 1
ATOM 891 C C . ASN A 1 112 ? -4.529 3.641 -6.512 1.00 92.19 112 ASN A C 1
ATOM 893 O O . ASN A 1 112 ? -4.723 3.603 -7.724 1.00 92.19 112 ASN A O 1
ATOM 897 N N . SER A 1 113 ? -3.874 4.654 -5.934 1.00 90.69 113 SER A N 1
ATOM 898 C CA . SER A 1 113 ? -3.227 5.719 -6.706 1.00 90.69 113 SER A CA 1
ATOM 899 C C . SER A 1 113 ? -1.901 5.279 -7.335 1.00 90.69 113 SER A C 1
ATOM 901 O O . SER A 1 113 ? -1.438 5.891 -8.300 1.00 90.69 113 SER A O 1
ATOM 903 N N . GLN A 1 114 ? -1.284 4.213 -6.813 1.00 92.50 114 GLN A N 1
ATOM 904 C CA . GLN A 1 114 ? -0.043 3.680 -7.355 1.00 92.50 114 GLN A CA 1
ATOM 905 C C . GLN A 1 114 ? -0.312 2.870 -8.630 1.00 92.50 114 GLN A C 1
ATOM 907 O O . GLN A 1 114 ? -1.180 1.988 -8.629 1.00 92.50 114 GLN A O 1
ATOM 912 N N . PRO A 1 115 ? 0.459 3.095 -9.709 1.00 91.06 115 PRO A N 1
ATOM 913 C CA . PRO A 1 115 ? 0.410 2.215 -10.866 1.00 91.06 115 PRO A CA 1
ATOM 914 C C . PRO A 1 115 ? 0.872 0.813 -10.462 1.00 91.06 115 PRO A C 1
ATOM 916 O O . PRO A 1 115 ? 1.764 0.681 -9.632 1.00 91.06 115 PRO A O 1
ATOM 919 N N . SER A 1 116 ? 0.292 -0.225 -11.065 1.00 91.56 116 SER A N 1
ATOM 920 C CA . SER A 1 116 ? 0.667 -1.628 -10.808 1.00 91.56 116 SER A CA 1
ATOM 921 C C . SER A 1 116 ? 0.358 -2.130 -9.380 1.00 91.56 116 SER A C 1
ATOM 923 O O . SER A 1 116 ? 0.743 -3.244 -9.023 1.00 91.56 116 SER A O 1
ATOM 925 N N . SER A 1 117 ? -0.391 -1.358 -8.585 1.00 92.62 117 SER A N 1
ATOM 926 C CA . SER A 1 117 ? -0.972 -1.811 -7.316 1.00 92.62 117 SER A CA 1
ATOM 927 C C . SER A 1 117 ? -2.068 -2.863 -7.522 1.00 92.62 117 SER A C 1
ATOM 929 O O . SER A 1 117 ? -2.498 -3.155 -8.643 1.00 92.62 117 SER A O 1
ATOM 931 N N . GLY A 1 118 ? -2.524 -3.487 -6.436 1.00 90.69 118 GLY A N 1
ATOM 932 C CA . GLY A 1 118 ? -3.620 -4.452 -6.501 1.00 90.69 118 GLY A CA 1
ATOM 933 C C . GLY A 1 118 ? -4.120 -4.899 -5.134 1.00 90.69 118 GLY A C 1
ATOM 934 O O . GLY A 1 118 ? -3.866 -4.251 -4.125 1.00 90.69 118 GLY A O 1
ATOM 935 N N . GLY A 1 119 ? -4.830 -6.025 -5.104 1.00 89.31 119 GLY A N 1
ATOM 936 C CA . GLY A 1 119 ? -5.334 -6.628 -3.869 1.00 89.31 119 GLY A CA 1
ATOM 937 C C . GLY A 1 119 ? -6.744 -6.180 -3.475 1.00 89.31 119 GLY A C 1
ATOM 938 O O . GLY A 1 119 ? -7.346 -5.284 -4.067 1.00 89.31 119 GLY A O 1
ATOM 939 N N . SER A 1 120 ? -7.296 -6.850 -2.465 1.00 92.62 120 SER A N 1
ATOM 940 C CA . SER A 1 120 ? -8.641 -6.591 -1.942 1.00 92.62 120 SER A CA 1
ATOM 941 C C . SER A 1 120 ? -8.588 -5.653 -0.733 1.00 92.62 120 SER A C 1
ATOM 943 O O . SER A 1 120 ? -7.519 -5.195 -0.332 1.00 92.62 120 SER A O 1
ATOM 945 N N . ILE A 1 121 ? -9.734 -5.330 -0.133 1.00 93.44 121 ILE A N 1
ATOM 946 C CA . ILE A 1 121 ? -9.749 -4.601 1.145 1.00 93.44 121 ILE A CA 1
ATOM 947 C C . ILE A 1 121 ? -9.084 -5.414 2.266 1.00 93.44 121 ILE A C 1
ATOM 949 O O . ILE A 1 121 ? -8.392 -4.856 3.108 1.00 93.44 121 ILE A O 1
ATOM 953 N N . LEU A 1 122 ? -9.217 -6.742 2.227 1.00 94.81 122 LEU A N 1
ATOM 954 C CA . LEU A 1 122 ? -8.664 -7.639 3.242 1.00 94.81 122 LEU A CA 1
ATOM 955 C C . LEU A 1 122 ? -7.146 -7.798 3.140 1.00 94.81 122 LEU A C 1
ATOM 957 O O . LEU A 1 122 ? -6.533 -8.291 4.080 1.00 94.81 122 LEU A O 1
ATOM 961 N N . SER A 1 123 ? -6.536 -7.379 2.027 1.00 94.50 123 SER A N 1
ATOM 962 C CA . SER A 1 123 ? -5.079 -7.344 1.914 1.00 94.50 123 SER A CA 1
ATOM 963 C C . SER A 1 123 ? -4.473 -6.085 2.532 1.00 94.50 123 SER A C 1
ATOM 965 O O . SER A 1 123 ? -3.264 -6.017 2.680 1.00 94.50 123 SER A O 1
ATOM 967 N N . LEU A 1 124 ? -5.264 -5.071 2.904 1.00 95.38 124 LEU A N 1
ATOM 968 C CA . LEU A 1 124 ? -4.709 -3.890 3.570 1.00 95.38 124 LEU A CA 1
ATOM 969 C C . LEU A 1 124 ? -3.990 -4.286 4.871 1.00 95.38 124 LEU A C 1
ATOM 971 O O . LEU A 1 124 ? -4.429 -5.243 5.514 1.00 95.38 124 LEU A O 1
ATOM 975 N N . PRO A 1 125 ? -2.947 -3.536 5.280 1.00 94.69 125 PRO A N 1
ATOM 976 C CA . PRO A 1 125 ? -2.163 -3.791 6.492 1.00 94.69 125 PRO A CA 1
ATOM 977 C C . PRO A 1 125 ? -2.950 -3.458 7.772 1.00 94.69 125 PRO A C 1
ATOM 979 O O . PRO A 1 125 ? -2.589 -2.590 8.559 1.00 94.69 125 PRO A O 1
ATOM 982 N N . ILE A 1 126 ? -4.074 -4.136 7.964 1.00 96.38 126 ILE A N 1
ATOM 983 C CA . ILE A 1 126 ? -4.980 -4.009 9.098 1.00 96.38 126 ILE A CA 1
ATOM 984 C C . ILE A 1 126 ? -5.042 -5.371 9.774 1.00 96.38 126 ILE A C 1
ATOM 986 O O . ILE A 1 126 ? -5.112 -6.406 9.107 1.00 96.38 126 ILE A O 1
ATOM 990 N N . ASP A 1 127 ? -5.062 -5.390 11.104 1.00 97.12 127 ASP A N 1
ATOM 991 C CA . ASP A 1 127 ? -5.273 -6.625 11.855 1.00 97.12 127 ASP A CA 1
ATOM 992 C C . ASP A 1 127 ? -6.756 -7.031 11.821 1.00 97.12 127 ASP A C 1
ATOM 994 O O . ASP A 1 127 ? -7.496 -6.915 12.805 1.00 97.12 127 ASP A O 1
ATOM 998 N N . TRP A 1 128 ? -7.184 -7.508 10.648 1.00 96.75 128 TRP A N 1
ATOM 999 C CA . TRP A 1 128 ? -8.539 -7.979 10.372 1.00 96.75 128 TRP A CA 1
ATOM 1000 C C . TRP A 1 128 ? -8.954 -9.122 11.293 1.00 96.75 128 TRP A C 1
ATOM 1002 O O . TRP A 1 128 ? -10.127 -9.226 11.642 1.00 96.75 128 TRP A O 1
ATOM 1012 N N . LYS A 1 129 ? -8.003 -9.973 11.705 1.00 96.94 129 LYS A N 1
ATOM 1013 C CA . LYS A 1 129 ? -8.272 -11.112 12.590 1.00 96.94 129 LYS A CA 1
ATOM 1014 C C . LYS A 1 129 ? -8.736 -10.614 13.950 1.00 96.94 129 LYS A C 1
ATOM 1016 O O . LYS A 1 129 ? -9.806 -11.001 14.409 1.00 96.94 129 LYS A O 1
ATOM 1021 N N . LEU A 1 130 ? -7.960 -9.732 14.576 1.00 97.44 130 LEU A N 1
ATOM 1022 C CA . LEU A 1 130 ? -8.294 -9.220 15.900 1.00 97.44 130 LEU A CA 1
ATOM 1023 C C . LEU A 1 130 ? -9.521 -8.301 15.866 1.00 97.44 130 LEU A C 1
ATOM 1025 O O . LEU A 1 130 ? -10.355 -8.355 16.770 1.00 97.44 130 LEU A O 1
ATOM 1029 N N . LEU A 1 131 ? -9.672 -7.528 14.785 1.00 97.38 131 LEU A N 1
ATOM 1030 C CA . LEU A 1 131 ? -10.856 -6.710 14.534 1.00 97.38 131 LEU A CA 1
ATOM 1031 C C . LEU A 1 131 ? -12.127 -7.570 14.457 1.00 97.38 131 LEU A C 1
ATOM 1033 O O . LEU A 1 131 ? -13.118 -7.269 15.121 1.00 97.38 131 LEU A O 1
ATOM 1037 N N . LEU A 1 132 ? -12.085 -8.675 13.703 1.00 97.56 132 LEU A N 1
ATOM 1038 C CA . LEU A 1 132 ? -13.197 -9.618 13.577 1.00 97.56 132 LEU A CA 1
ATOM 1039 C C . LEU A 1 132 ? -13.548 -10.270 14.918 1.00 97.56 132 LEU A C 1
ATOM 1041 O O . LEU A 1 132 ? -14.724 -10.349 15.262 1.00 97.56 132 LEU A O 1
ATOM 1045 N N . VAL A 1 133 ? -12.548 -10.703 15.694 1.00 98.00 133 VAL A N 1
ATOM 1046 C CA . VAL A 1 133 ? -12.778 -11.279 17.031 1.00 98.00 133 VAL A CA 1
ATOM 1047 C C . VAL A 1 133 ? -13.466 -10.265 17.948 1.00 98.00 133 VAL A C 1
ATOM 1049 O O . VAL A 1 133 ? -14.417 -10.627 18.639 1.00 98.00 133 VAL A O 1
ATOM 1052 N N . GLY A 1 134 ? -13.052 -8.993 17.909 1.00 97.25 134 GLY A N 1
ATOM 1053 C CA . GLY A 1 134 ? -13.743 -7.910 18.611 1.00 97.25 134 GLY A CA 1
ATOM 1054 C C . GLY A 1 134 ? -15.216 -7.819 18.205 1.00 97.25 134 GLY A C 1
ATOM 1055 O O . GLY A 1 134 ? -16.095 -7.910 19.055 1.00 97.25 134 GLY A O 1
ATOM 1056 N N . PHE A 1 135 ? -15.512 -7.750 16.905 1.00 96.94 135 PHE A N 1
ATOM 1057 C CA . PHE A 1 135 ? -16.896 -7.683 16.422 1.00 96.94 135 PHE A CA 1
ATOM 1058 C C . PHE A 1 135 ? -17.752 -8.899 16.793 1.00 96.94 135 PHE A C 1
ATOM 1060 O O . PHE A 1 135 ? -18.942 -8.735 17.041 1.00 96.94 135 PHE A O 1
ATOM 1067 N N . VAL A 1 136 ? -17.178 -10.102 16.852 1.00 97.06 136 VAL A N 1
ATOM 1068 C CA . VAL A 1 136 ? -17.902 -11.318 17.262 1.00 97.06 136 VAL A CA 1
ATOM 1069 C C . VAL A 1 136 ? -18.217 -11.310 18.759 1.00 97.06 136 VAL A C 1
ATOM 1071 O O . VAL A 1 136 ? -19.295 -11.740 19.160 1.00 97.06 136 VAL A O 1
ATOM 1074 N N . ILE A 1 137 ? -17.296 -10.818 19.592 1.00 96.31 137 ILE A N 1
ATOM 1075 C CA . ILE A 1 137 ? -17.479 -10.754 21.050 1.00 96.31 137 ILE A CA 1
ATOM 1076 C C . ILE A 1 137 ? -18.409 -9.604 21.441 1.00 96.31 137 ILE A C 1
ATOM 1078 O O . ILE A 1 137 ? -19.158 -9.736 22.408 1.00 96.31 137 ILE A O 1
ATOM 1082 N N . PHE A 1 138 ? -18.390 -8.495 20.696 1.00 95.19 138 PHE A N 1
ATOM 1083 C CA . PHE A 1 138 ? -19.109 -7.277 21.052 1.00 95.19 138 PHE A CA 1
ATOM 1084 C C . PHE A 1 138 ? -20.589 -7.514 21.403 1.00 95.19 138 PHE A C 1
ATOM 1086 O O . PHE A 1 138 ? -20.961 -7.119 22.502 1.00 95.19 138 PHE A O 1
ATOM 1093 N N . PRO A 1 139 ? -21.438 -8.197 20.605 1.00 94.75 139 PRO A N 1
ATOM 1094 C CA . PRO A 1 139 ? -22.867 -8.358 20.908 1.00 94.75 139 PRO A CA 1
ATOM 1095 C C . PRO A 1 139 ? -23.172 -9.036 22.251 1.00 94.75 139 PRO A C 1
ATOM 1097 O O . PRO A 1 139 ? -24.221 -8.786 22.839 1.00 94.75 139 PRO A O 1
ATOM 1100 N N . LEU A 1 140 ? -22.246 -9.846 22.779 1.00 93.81 140 LEU A N 1
ATOM 1101 C CA . LEU A 1 140 ? -22.413 -10.530 24.065 1.00 93.81 140 LEU A CA 1
ATOM 1102 C C . LEU A 1 140 ? -22.536 -9.556 25.248 1.00 93.81 140 LEU A C 1
ATOM 1104 O O . LEU A 1 140 ? -23.038 -9.945 26.300 1.00 93.81 140 LEU A O 1
ATOM 1108 N N . HIS A 1 141 ? -22.122 -8.294 25.088 1.00 92.81 141 HIS A N 1
ATOM 1109 C CA . HIS A 1 141 ? -22.288 -7.278 26.130 1.00 92.81 141 HIS A CA 1
ATOM 1110 C C . HIS A 1 141 ? -23.757 -6.932 26.424 1.00 92.81 141 HIS A C 1
ATOM 1112 O O . HIS A 1 141 ? -24.041 -6.412 27.501 1.00 92.81 141 HIS A O 1
ATOM 1118 N N . ILE A 1 142 ? -24.666 -7.203 25.478 1.00 90.38 142 ILE A N 1
ATOM 1119 C CA . ILE A 1 142 ? -26.104 -6.937 25.612 1.00 90.38 142 ILE A CA 1
ATOM 1120 C C . ILE A 1 142 ? -26.778 -8.064 26.401 1.00 90.38 142 ILE A C 1
ATOM 1122 O O . ILE A 1 142 ? -27.536 -7.802 27.329 1.00 90.38 142 ILE A O 1
ATOM 1126 N N . GLU A 1 143 ? -26.475 -9.314 26.044 1.00 91.69 143 GLU A N 1
ATOM 1127 C CA . GLU A 1 143 ? -27.184 -10.496 26.552 1.00 91.69 143 GLU A CA 1
ATOM 1128 C C . GLU A 1 143 ? -26.561 -11.094 27.824 1.00 91.69 143 GLU A C 1
ATOM 1130 O O . GLU A 1 143 ? -27.252 -11.766 28.588 1.00 91.69 143 GLU A O 1
ATOM 1135 N N . VAL A 1 144 ? -25.253 -10.902 28.051 1.00 93.94 144 VAL A N 1
ATOM 1136 C CA . VAL A 1 144 ? -24.507 -11.626 29.098 1.00 93.94 144 VAL A CA 1
ATOM 1137 C C . VAL A 1 144 ? -24.020 -10.704 30.219 1.00 93.94 144 VAL A C 1
ATOM 1139 O O . VAL A 1 144 ? -24.459 -10.841 31.357 1.00 93.94 144 VAL A O 1
ATOM 1142 N N . ASP A 1 145 ? -23.089 -9.790 29.931 1.00 93.00 145 ASP A N 1
ATOM 1143 C CA . ASP A 1 145 ? -22.549 -8.832 30.910 1.00 93.00 145 ASP A CA 1
ATOM 1144 C C . ASP A 1 145 ? -21.966 -7.610 30.170 1.00 93.00 145 ASP A C 1
ATOM 1146 O O . ASP A 1 145 ? -21.094 -7.788 29.309 1.00 93.00 145 ASP A O 1
ATOM 1150 N N . PRO A 1 146 ? -22.348 -6.367 30.526 1.00 90.06 146 PRO A N 1
ATOM 1151 C CA . PRO A 1 146 ? -21.772 -5.148 29.954 1.00 90.06 146 PRO A CA 1
ATOM 1152 C C . PRO A 1 146 ? -20.235 -5.078 29.985 1.00 90.06 146 PRO A C 1
ATOM 1154 O O . PRO A 1 146 ? -19.626 -4.458 29.112 1.00 90.06 146 PRO A O 1
ATOM 1157 N N . LYS A 1 147 ? -19.571 -5.738 30.946 1.00 93.69 147 LYS A N 1
ATOM 1158 C CA . LYS A 1 147 ? -18.100 -5.822 31.026 1.00 93.69 147 LYS A CA 1
ATOM 1159 C C . LYS A 1 147 ? -17.473 -6.479 29.799 1.00 93.69 147 LYS A C 1
ATOM 1161 O O . LYS A 1 147 ? -16.338 -6.156 29.456 1.00 93.69 147 LYS A O 1
ATOM 1166 N N . ILE A 1 148 ? -18.197 -7.362 29.111 1.00 94.94 148 ILE A N 1
ATOM 1167 C CA . ILE A 1 148 ? -17.726 -7.991 27.872 1.00 94.94 148 ILE A CA 1
ATOM 1168 C C . ILE A 1 148 ? -17.543 -6.944 26.766 1.00 94.94 148 ILE A C 1
ATOM 1170 O O . ILE A 1 148 ? -16.625 -7.063 25.954 1.00 94.94 148 ILE A O 1
ATOM 1174 N N . GLY A 1 149 ? -18.331 -5.864 26.787 1.00 94.50 149 GLY A N 1
ATOM 1175 C CA . GLY A 1 149 ? -18.157 -4.732 25.878 1.00 94.50 149 GLY A CA 1
ATOM 1176 C C . GLY A 1 149 ? -16.772 -4.100 26.021 1.00 94.50 149 GLY A C 1
ATOM 1177 O O . GLY A 1 149 ? -16.108 -3.836 25.021 1.00 94.50 149 GLY A O 1
ATOM 1178 N N . TRP A 1 150 ? -16.275 -3.963 27.254 1.00 96.38 150 TRP A N 1
ATOM 1179 C CA . TRP A 1 150 ? -14.923 -3.464 27.519 1.00 96.38 150 TRP A CA 1
ATOM 1180 C C . TRP A 1 150 ? -13.830 -4.431 27.065 1.00 96.38 150 TRP A C 1
ATOM 1182 O O . TRP A 1 150 ? -12.818 -3.982 26.531 1.00 96.38 150 TRP A O 1
ATOM 1192 N N . ILE A 1 151 ? -14.047 -5.744 27.200 1.00 96.75 151 ILE A N 1
ATOM 1193 C CA . ILE A 1 151 ? -13.127 -6.761 26.665 1.00 96.75 151 ILE A CA 1
ATOM 1194 C C . ILE A 1 151 ? -13.035 -6.633 25.140 1.00 96.75 151 ILE A C 1
ATOM 1196 O O . ILE A 1 151 ? -11.938 -6.525 24.594 1.00 96.75 151 ILE A O 1
ATOM 1200 N N . SER A 1 152 ? -14.178 -6.575 24.451 1.00 96.94 152 SER A N 1
ATOM 1201 C CA . SER A 1 152 ? -14.226 -6.338 23.004 1.00 96.94 152 SER A CA 1
ATOM 1202 C C . SER A 1 152 ? -13.534 -5.033 22.617 1.00 96.94 152 SER A C 1
ATOM 1204 O O . SER A 1 152 ? -12.810 -4.975 21.626 1.00 96.94 152 SER A O 1
ATOM 1206 N N . TYR A 1 153 ? -13.737 -3.979 23.401 1.00 97.38 153 TYR A N 1
ATOM 1207 C CA . TYR A 1 153 ? -13.131 -2.682 23.151 1.00 97.38 153 TYR A CA 1
ATOM 1208 C C . TYR A 1 153 ? -11.600 -2.712 23.289 1.00 97.38 153 TYR A C 1
ATOM 1210 O O . TYR A 1 153 ? -10.894 -2.145 22.454 1.00 97.38 153 TYR A O 1
ATOM 1218 N N . SER A 1 154 ? -11.061 -3.451 24.264 1.00 97.38 154 SER A N 1
ATOM 1219 C CA . SER A 1 154 ? -9.617 -3.705 24.360 1.00 97.38 154 SER A CA 1
ATOM 1220 C C . SER A 1 154 ? -9.065 -4.432 23.128 1.00 97.38 154 SER A C 1
ATOM 1222 O O . SER A 1 154 ? -7.958 -4.115 22.691 1.00 97.38 154 SER A O 1
ATOM 1224 N N . LEU A 1 155 ? -9.830 -5.349 22.521 1.00 98.19 155 LEU A N 1
ATOM 1225 C CA . LEU A 1 155 ? -9.433 -6.003 21.267 1.00 98.19 155 LEU A CA 1
ATOM 1226 C C . LEU A 1 155 ? -9.380 -5.015 20.098 1.00 98.19 155 LEU A C 1
ATOM 1228 O O . LEU A 1 155 ? -8.445 -5.076 19.303 1.00 98.19 155 LEU A O 1
ATOM 1232 N N . PHE A 1 156 ? -10.319 -4.066 20.012 1.00 98.31 156 PHE A N 1
ATOM 1233 C CA . PHE A 1 156 ? -10.270 -3.011 18.995 1.00 98.31 156 PHE A CA 1
ATOM 1234 C C . PHE A 1 156 ? -9.046 -2.101 19.162 1.00 98.31 156 PHE A C 1
ATOM 1236 O O . PHE A 1 156 ? -8.390 -1.786 18.172 1.00 98.31 156 PHE A O 1
ATOM 1243 N N . ILE A 1 157 ? -8.682 -1.735 20.397 1.00 98.06 157 ILE A N 1
ATOM 1244 C CA . ILE A 1 157 ? -7.444 -0.982 20.672 1.00 98.06 157 ILE A CA 1
ATOM 1245 C C . ILE A 1 157 ? -6.213 -1.792 20.256 1.00 98.06 157 ILE A C 1
ATOM 1247 O O . ILE A 1 157 ? -5.332 -1.275 19.573 1.00 98.06 157 ILE A O 1
ATOM 1251 N N . ALA A 1 158 ? -6.147 -3.067 20.635 1.00 98.19 158 ALA A N 1
ATOM 1252 C CA . ALA A 1 158 ? -5.031 -3.926 20.264 1.00 98.19 158 ALA A CA 1
ATOM 1253 C C . ALA A 1 158 ? -4.928 -4.103 18.736 1.00 98.19 158 ALA A C 1
ATOM 1255 O O . ALA A 1 158 ? -3.828 -4.045 18.189 1.00 98.19 158 ALA A O 1
ATOM 1256 N N . SER A 1 159 ? -6.061 -4.241 18.039 1.00 98.12 159 SER A N 1
ATOM 1257 C CA . SER A 1 159 ? -6.116 -4.308 16.573 1.00 98.12 159 SER A CA 1
ATOM 1258 C C . SER A 1 159 ? -5.627 -3.005 15.937 1.00 98.12 159 SER A C 1
ATOM 1260 O O . SER A 1 159 ? -4.832 -3.049 15.001 1.00 98.12 159 SER A O 1
ATOM 1262 N N . MET A 1 160 ? -6.011 -1.845 16.482 1.00 97.62 160 MET A N 1
ATOM 1263 C CA . MET A 1 160 ? -5.521 -0.533 16.043 1.00 97.62 160 MET A CA 1
ATOM 1264 C C . MET A 1 160 ? -3.993 -0.434 16.166 1.00 97.62 160 MET A C 1
ATOM 1266 O O . MET A 1 160 ? -3.318 -0.096 15.197 1.00 97.62 160 MET A O 1
ATOM 1270 N N . LEU A 1 161 ? -3.430 -0.783 17.328 1.00 96.25 161 LEU A N 1
ATOM 1271 C CA . LEU A 1 161 ? -1.981 -0.728 17.559 1.00 96.25 161 LEU A CA 1
ATOM 1272 C C . LEU A 1 161 ? -1.207 -1.681 16.638 1.00 96.25 161 LEU A C 1
ATOM 1274 O O . LEU A 1 161 ? -0.194 -1.288 16.063 1.00 96.25 161 LEU A O 1
ATOM 1278 N N . ARG A 1 162 ? -1.700 -2.912 16.452 1.00 96.88 162 ARG A N 1
ATOM 1279 C CA . ARG A 1 162 ? -1.091 -3.883 15.527 1.00 96.88 162 ARG A CA 1
ATOM 1280 C C . ARG A 1 162 ? -1.180 -3.414 14.077 1.00 96.88 162 ARG A C 1
ATOM 1282 O O . ARG A 1 162 ? -0.202 -3.535 13.350 1.00 96.88 162 ARG A O 1
ATOM 1289 N N . SER A 1 163 ? -2.303 -2.816 13.680 1.00 96.62 163 SER A N 1
ATOM 1290 C CA . SER A 1 163 ? -2.471 -2.239 12.341 1.00 96.62 163 SER A CA 1
ATOM 1291 C C . SER A 1 163 ? -1.465 -1.117 12.078 1.00 96.62 163 SER A C 1
ATOM 1293 O O . SER A 1 163 ? -0.874 -1.077 11.010 1.00 96.62 163 SER A O 1
ATOM 1295 N N . ILE A 1 164 ? -1.194 -0.245 13.056 1.00 93.50 164 ILE A N 1
ATOM 1296 C CA . ILE A 1 164 ? -0.155 0.795 12.923 1.00 93.50 164 ILE A CA 1
ATOM 1297 C C . ILE A 1 164 ? 1.229 0.174 12.666 1.00 93.50 164 ILE A C 1
ATOM 1299 O O . ILE A 1 164 ? 1.962 0.680 11.818 1.00 93.50 164 ILE A O 1
ATOM 1303 N N . GLY A 1 165 ? 1.566 -0.928 13.345 1.00 92.81 165 GLY A N 1
ATOM 1304 C CA . GLY A 1 165 ? 2.801 -1.681 13.095 1.00 92.81 165 GLY A CA 1
ATOM 1305 C C . GLY A 1 165 ? 2.875 -2.231 11.668 1.00 92.81 165 GLY A C 1
ATOM 1306 O O . GLY A 1 165 ? 3.807 -1.907 10.940 1.00 92.81 165 GLY A O 1
ATOM 1307 N N . LEU A 1 166 ? 1.838 -2.952 11.229 1.00 93.56 166 LEU A N 1
ATOM 1308 C CA . LEU A 1 166 ? 1.750 -3.509 9.869 1.00 93.56 166 LEU A CA 1
ATOM 1309 C C . LEU A 1 166 ? 1.835 -2.427 8.780 1.00 93.56 166 LEU A C 1
ATOM 1311 O O . LEU A 1 166 ? 2.414 -2.638 7.712 1.00 93.56 166 LEU A O 1
ATOM 1315 N N . ILE A 1 167 ? 1.233 -1.263 9.038 1.00 92.19 167 ILE A N 1
ATOM 1316 C CA . ILE A 1 167 ? 1.304 -0.096 8.156 1.00 92.19 167 ILE A CA 1
ATOM 1317 C C . ILE A 1 167 ? 2.745 0.408 8.063 1.00 92.19 167 ILE A C 1
ATOM 1319 O O . ILE A 1 167 ? 3.213 0.685 6.963 1.00 92.19 167 ILE A O 1
ATOM 1323 N N . SER A 1 168 ? 3.437 0.527 9.198 1.00 89.19 168 SER A N 1
ATOM 1324 C CA . SER A 1 168 ? 4.836 0.960 9.242 1.00 89.19 168 SER A CA 1
ATOM 1325 C C . SER A 1 168 ? 5.731 0.019 8.436 1.00 89.19 168 SER A C 1
ATOM 1327 O O . SER A 1 168 ? 6.442 0.484 7.551 1.00 89.19 168 SER A O 1
ATOM 1329 N N . GLU A 1 169 ? 5.625 -1.289 8.681 1.00 88.06 169 GLU A N 1
ATOM 1330 C CA . GLU A 1 169 ? 6.383 -2.338 7.980 1.00 88.06 169 GLU A CA 1
ATOM 1331 C C . GLU A 1 169 ? 6.142 -2.293 6.461 1.00 88.06 169 GLU A C 1
ATOM 1333 O O . GLU A 1 169 ? 7.069 -2.361 5.658 1.00 88.06 169 GLU A O 1
ATOM 1338 N N . SER A 1 170 ? 4.890 -2.079 6.039 1.00 87.06 170 SER A N 1
ATOM 1339 C CA . SER A 1 170 ? 4.529 -2.000 4.615 1.00 87.06 170 SER A CA 1
ATOM 1340 C C . SER A 1 170 ? 5.178 -0.826 3.870 1.00 87.06 170 SER A C 1
ATOM 1342 O O . SER A 1 170 ? 5.198 -0.833 2.635 1.00 87.06 170 SER A O 1
ATOM 1344 N N . PHE A 1 171 ? 5.677 0.184 4.588 1.00 84.31 171 PHE A N 1
ATOM 1345 C CA . PHE A 1 171 ? 6.254 1.409 4.028 1.00 84.31 171 PHE A CA 1
ATOM 1346 C C . PHE A 1 171 ? 7.743 1.586 4.321 1.00 84.31 171 PHE A C 1
ATOM 1348 O O . PHE A 1 171 ? 8.291 2.635 3.979 1.00 84.31 171 PHE A O 1
ATOM 1355 N N . GLU A 1 172 ? 8.399 0.590 4.921 1.00 86.88 172 GLU A N 1
ATOM 1356 C CA . GLU A 1 172 ? 9.855 0.603 5.101 1.00 86.88 172 GLU A CA 1
ATOM 1357 C C . GLU A 1 172 ? 10.566 0.706 3.754 1.00 86.88 172 GLU A C 1
ATOM 1359 O O . GLU A 1 172 ? 11.489 1.505 3.592 1.00 86.88 172 GLU A O 1
ATOM 1364 N N . ILE A 1 173 ? 10.065 -0.036 2.763 1.00 92.38 173 ILE A N 1
ATOM 1365 C CA . ILE A 1 173 ? 10.543 0.064 1.393 1.00 92.38 173 ILE A CA 1
ATOM 1366 C C . ILE A 1 173 ? 9.741 1.135 0.648 1.00 92.38 173 ILE A C 1
ATOM 1368 O O . ILE A 1 173 ? 8.516 1.030 0.507 1.00 92.38 173 ILE A O 1
ATOM 1372 N N . PRO A 1 174 ? 10.408 2.171 0.125 1.00 92.06 174 PRO A N 1
ATOM 1373 C CA . PRO A 1 174 ? 9.735 3.212 -0.622 1.00 92.06 174 PRO A CA 1
ATOM 1374 C C . PRO A 1 174 ? 9.202 2.699 -1.970 1.00 92.06 174 PRO A C 1
ATOM 1376 O O . PRO A 1 174 ? 9.786 1.805 -2.582 1.00 92.06 174 PRO A O 1
ATOM 1379 N N . PRO A 1 175 ? 8.123 3.299 -2.494 1.00 93.69 175 PRO A N 1
ATOM 1380 C CA . PRO A 1 175 ? 7.508 2.824 -3.721 1.00 93.69 175 PRO A CA 1
ATOM 1381 C C . PRO A 1 175 ? 8.291 3.283 -4.958 1.00 93.69 175 PRO A C 1
ATOM 1383 O O . PRO A 1 175 ? 8.439 4.482 -5.218 1.00 93.69 175 PRO A O 1
ATOM 1386 N N . ALA A 1 176 ? 8.743 2.328 -5.763 1.00 94.44 176 ALA A N 1
ATOM 1387 C CA . ALA A 1 176 ? 9.305 2.580 -7.082 1.00 94.44 176 ALA A CA 1
ATOM 1388 C C . ALA A 1 176 ? 9.010 1.409 -8.022 1.00 94.44 176 ALA A C 1
ATOM 1390 O O . ALA A 1 176 ? 8.629 0.322 -7.596 1.00 94.44 176 ALA A O 1
ATOM 1391 N N . ARG A 1 177 ? 9.178 1.645 -9.319 1.00 94.88 177 ARG A N 1
ATOM 1392 C CA . ARG A 1 177 ? 9.124 0.606 -10.349 1.00 94.88 177 ARG A CA 1
ATOM 1393 C C . ARG A 1 177 ? 10.179 0.880 -11.406 1.00 94.88 177 ARG A C 1
ATOM 1395 O O . ARG A 1 177 ? 10.570 2.027 -11.594 1.00 94.88 177 ARG A O 1
ATOM 1402 N N . LEU A 1 178 ? 10.611 -0.141 -12.124 1.00 93.75 178 LEU A N 1
ATOM 1403 C CA . LEU A 1 178 ? 11.464 0.027 -13.293 1.00 93.75 178 LEU A CA 1
ATOM 1404 C C . LEU A 1 178 ? 10.581 0.229 -14.520 1.00 93.75 178 LEU A C 1
ATOM 1406 O O . LEU A 1 178 ? 9.530 -0.396 -14.642 1.00 93.75 178 LEU A O 1
ATOM 1410 N N . VAL A 1 179 ? 10.982 1.117 -15.416 1.00 93.19 179 VAL A N 1
ATOM 1411 C CA . VAL A 1 179 ? 10.250 1.451 -16.639 1.00 93.19 179 VAL A CA 1
ATOM 1412 C C . VAL A 1 179 ? 11.205 1.562 -17.811 1.00 93.19 179 VAL A C 1
ATOM 1414 O O . VAL A 1 179 ? 12.349 1.978 -17.650 1.00 93.19 179 VAL A O 1
ATOM 1417 N N . ALA A 1 180 ? 10.718 1.236 -18.999 1.00 91.06 180 ALA A N 1
ATOM 1418 C CA . ALA A 1 180 ? 11.442 1.450 -20.238 1.00 91.06 180 ALA A CA 1
ATOM 1419 C C . ALA A 1 180 ? 10.467 1.844 -21.361 1.00 91.06 180 ALA A C 1
ATOM 1421 O O . ALA A 1 180 ? 9.342 1.334 -21.393 1.00 91.06 180 ALA A O 1
ATOM 1422 N N . PRO A 1 181 ? 10.856 2.767 -22.255 1.00 90.56 181 PRO A N 1
ATOM 1423 C CA . PRO A 1 181 ? 10.061 3.166 -23.412 1.00 90.56 181 PRO A CA 1
ATOM 1424 C C . PRO A 1 181 ? 10.029 2.047 -24.453 1.00 90.56 181 PRO A C 1
ATOM 1426 O O . PRO A 1 181 ? 11.041 1.397 -24.730 1.00 90.56 181 PRO A O 1
ATOM 1429 N N . VAL A 1 182 ? 8.860 1.826 -25.051 1.00 88.44 182 VAL A N 1
ATOM 1430 C CA . VAL A 1 182 ? 8.643 0.703 -25.969 1.00 88.44 182 VAL A CA 1
ATOM 1431 C C . VAL A 1 182 ? 7.855 1.121 -27.195 1.00 88.44 182 VAL A C 1
ATOM 1433 O O . VAL A 1 182 ? 6.997 1.997 -27.132 1.00 88.44 182 VAL A O 1
ATOM 1436 N N . ASN A 1 183 ? 8.112 0.443 -28.311 1.00 86.12 183 ASN A N 1
ATOM 1437 C CA . ASN A 1 183 ? 7.153 0.386 -29.403 1.00 86.12 183 ASN A CA 1
ATOM 1438 C C . ASN A 1 183 ? 6.223 -0.815 -29.145 1.00 86.12 183 ASN A C 1
ATOM 1440 O O . ASN A 1 183 ? 6.722 -1.940 -29.133 1.00 86.12 183 ASN A O 1
ATOM 1444 N N . PRO A 1 184 ? 4.903 -0.622 -28.952 1.00 81.88 184 PRO A N 1
ATOM 1445 C CA . PRO A 1 184 ? 3.970 -1.711 -28.654 1.00 81.88 184 PRO A CA 1
ATOM 1446 C C . PRO A 1 184 ? 4.061 -2.903 -29.612 1.00 81.88 184 PRO A C 1
ATOM 1448 O O . PRO A 1 184 ? 3.994 -4.046 -29.179 1.00 81.88 184 PRO A O 1
ATOM 1451 N N . THR A 1 185 ? 4.282 -2.637 -30.903 1.00 79.38 185 THR A N 1
ATOM 1452 C CA . THR A 1 185 ? 4.381 -3.683 -31.937 1.00 79.38 185 THR A CA 1
ATOM 1453 C C . THR A 1 185 ? 5.617 -4.572 -31.794 1.00 79.38 185 THR A C 1
ATOM 1455 O O . THR A 1 185 ? 5.606 -5.707 -32.254 1.00 79.38 185 THR A O 1
ATOM 1458 N N . ALA A 1 186 ? 6.670 -4.086 -31.128 1.00 72.12 186 ALA A N 1
ATOM 1459 C CA . ALA A 1 186 ? 7.888 -4.853 -30.869 1.00 72.12 186 ALA A CA 1
ATOM 1460 C C . ALA A 1 186 ? 7.736 -5.843 -29.700 1.00 72.12 186 ALA A C 1
ATOM 1462 O O . ALA A 1 186 ? 8.630 -6.648 -29.458 1.00 72.12 186 ALA A O 1
ATOM 1463 N N . LEU A 1 187 ? 6.624 -5.771 -28.961 1.00 73.50 187 LEU A N 1
ATOM 1464 C CA . LEU A 1 187 ? 6.344 -6.607 -27.792 1.00 73.50 187 LEU A CA 1
ATOM 1465 C C . LEU A 1 187 ? 5.298 -7.696 -28.067 1.00 73.50 187 LEU A C 1
ATOM 1467 O O . LEU A 1 187 ? 5.011 -8.495 -27.177 1.00 73.50 187 LEU A O 1
ATOM 1471 N N . ASP A 1 188 ? 4.726 -7.743 -29.271 1.00 71.50 188 ASP A N 1
ATOM 1472 C CA . ASP A 1 188 ? 3.808 -8.812 -29.659 1.00 71.50 188 ASP A CA 1
ATOM 1473 C C . ASP A 1 188 ? 4.587 -10.128 -29.823 1.00 71.50 188 ASP A C 1
ATOM 1475 O O . ASP A 1 188 ? 5.526 -10.214 -30.614 1.00 71.50 188 ASP A O 1
ATOM 1479 N N . GLY A 1 189 ? 4.202 -11.167 -29.070 1.00 65.56 189 GLY A N 1
ATOM 1480 C CA . GLY A 1 189 ? 4.926 -12.446 -29.052 1.00 65.56 189 GLY A CA 1
ATOM 1481 C C . GLY A 1 189 ? 6.123 -12.478 -28.096 1.00 65.56 189 GLY A C 1
ATOM 1482 O O . GLY A 1 189 ? 7.081 -13.214 -28.332 1.00 65.56 189 GLY A O 1
ATOM 1483 N N . LEU A 1 190 ? 6.069 -11.679 -27.028 1.00 71.25 190 LEU A N 1
ATOM 1484 C CA . LEU A 1 190 ? 7.101 -11.596 -26.000 1.00 71.25 190 LEU A CA 1
ATOM 1485 C C . LEU A 1 190 ? 7.481 -12.974 -25.440 1.00 71.25 190 LEU A C 1
ATOM 1487 O O . LEU A 1 190 ? 6.641 -13.688 -24.890 1.00 71.25 190 LEU A O 1
ATOM 1491 N N . VAL A 1 191 ? 8.765 -13.322 -25.523 1.00 68.75 191 VAL A N 1
ATOM 1492 C CA . VAL A 1 191 ? 9.299 -14.512 -24.856 1.00 68.75 191 VAL A CA 1
ATOM 1493 C C . VAL A 1 191 ? 9.721 -14.103 -23.453 1.00 68.75 191 VAL A C 1
ATOM 1495 O O . VAL A 1 191 ? 10.757 -13.470 -23.264 1.00 68.75 191 VAL A O 1
ATOM 1498 N N . ILE A 1 192 ? 8.880 -14.434 -22.481 1.00 76.56 192 ILE A N 1
ATOM 1499 C CA . ILE A 1 192 ? 9.182 -14.284 -21.058 1.00 76.56 192 ILE A CA 1
ATOM 1500 C C . ILE A 1 192 ? 9.656 -15.646 -20.544 1.00 76.56 192 ILE A C 1
ATOM 1502 O O . ILE A 1 192 ? 9.168 -16.683 -21.000 1.00 76.56 192 ILE A O 1
ATOM 1506 N N . ASP A 1 193 ? 10.617 -15.645 -19.622 1.00 72.31 193 ASP A N 1
ATOM 1507 C CA . ASP A 1 193 ? 11.097 -16.866 -18.974 1.00 72.31 193 ASP A CA 1
ATOM 1508 C C . ASP A 1 193 ? 9.934 -17.699 -18.393 1.00 72.31 193 ASP A C 1
ATOM 1510 O O . ASP A 1 193 ? 8.947 -17.162 -17.886 1.00 72.31 193 ASP A O 1
ATOM 1514 N N . GLY A 1 194 ? 10.058 -19.026 -18.455 1.00 73.12 194 GLY A N 1
ATOM 1515 C CA . GLY A 1 194 ? 9.009 -19.985 -18.108 1.00 73.12 194 GLY A CA 1
ATOM 1516 C C . GLY A 1 194 ? 8.590 -19.976 -16.636 1.00 73.12 194 GLY A C 1
ATOM 1517 O O . GLY A 1 194 ? 7.567 -20.567 -16.299 1.00 73.12 194 GLY A O 1
ATOM 1518 N N . GLN A 1 195 ? 9.341 -19.302 -15.759 1.00 85.56 195 GLN A N 1
ATOM 1519 C CA . GLN A 1 195 ? 8.935 -19.069 -14.369 1.00 85.56 195 GLN A CA 1
ATOM 1520 C C . GLN A 1 195 ? 7.761 -18.081 -14.253 1.00 85.56 195 GLN A C 1
ATOM 1522 O O . GLN A 1 195 ? 7.012 -18.116 -13.275 1.00 85.56 195 GLN A O 1
ATOM 1527 N N . TRP A 1 196 ? 7.574 -17.205 -15.243 1.00 91.56 196 TRP A N 1
ATOM 1528 C CA . TRP A 1 196 ? 6.530 -16.191 -15.224 1.00 91.56 196 TRP A CA 1
ATOM 1529 C C . TRP A 1 196 ? 5.184 -16.758 -15.665 1.00 91.56 196 TRP A C 1
ATOM 1531 O O . TRP A 1 196 ? 5.053 -17.452 -16.671 1.00 91.56 196 TRP A O 1
ATOM 1541 N N . THR A 1 197 ? 4.133 -16.373 -14.949 1.00 92.81 197 THR A N 1
ATOM 1542 C CA . THR A 1 197 ? 2.759 -16.585 -15.396 1.00 92.81 197 THR A CA 1
ATOM 1543 C C . THR A 1 197 ? 2.376 -15.472 -16.366 1.00 92.81 197 THR A C 1
ATOM 1545 O O . THR A 1 197 ? 2.190 -14.320 -15.963 1.00 92.81 197 THR A O 1
ATOM 1548 N N . VAL A 1 198 ? 2.255 -15.816 -17.647 1.00 91.81 198 VAL A N 1
ATOM 1549 C CA . VAL A 1 198 ? 1.831 -14.892 -18.708 1.00 91.81 198 VAL A CA 1
ATOM 1550 C C . VAL A 1 198 ? 0.319 -14.660 -18.617 1.00 91.81 198 VAL A C 1
ATOM 1552 O O . VAL A 1 198 ? -0.468 -15.604 -18.646 1.00 91.81 198 VAL A O 1
ATOM 1555 N N . LEU A 1 199 ? -0.082 -13.395 -18.495 1.00 91.12 199 LEU A N 1
ATOM 1556 C CA . LEU A 1 199 ? -1.480 -12.945 -18.445 1.00 91.12 199 LEU A CA 1
ATOM 1557 C C . LEU A 1 199 ? -1.964 -12.432 -19.808 1.00 91.12 199 LEU A C 1
ATOM 1559 O O . LEU A 1 199 ? -3.148 -12.547 -20.117 1.00 91.12 199 LEU A O 1
ATOM 1563 N N . SER A 1 200 ? -1.055 -11.877 -20.612 1.00 88.25 200 SER A N 1
ATOM 1564 C CA . SER A 1 200 ? -1.301 -11.425 -21.982 1.00 88.25 200 SER A CA 1
ATOM 1565 C C . SER A 1 200 ? -0.086 -11.714 -22.861 1.00 88.25 200 SER A C 1
ATOM 1567 O O . SER A 1 200 ? 1.048 -11.486 -22.450 1.00 88.25 200 SER A O 1
ATOM 1569 N N . ASP A 1 201 ? -0.336 -12.182 -24.082 1.00 83.69 201 ASP A N 1
ATOM 1570 C CA . ASP A 1 201 ? 0.660 -12.430 -25.134 1.00 83.69 201 ASP A CA 1
ATOM 1571 C C . ASP A 1 201 ? 0.957 -11.186 -25.993 1.00 83.69 201 ASP A C 1
ATOM 1573 O O . ASP A 1 201 ? 1.872 -11.186 -26.822 1.00 83.69 201 ASP A O 1
ATOM 1577 N N . ARG A 1 202 ? 0.174 -10.122 -25.793 1.00 85.75 202 ARG A N 1
ATOM 1578 C CA . ARG A 1 202 ? 0.283 -8.839 -26.490 1.00 85.75 202 ARG A CA 1
ATOM 1579 C C . ARG A 1 202 ? 0.505 -7.707 -25.517 1.00 85.75 202 ARG A C 1
ATOM 1581 O O . ARG A 1 202 ? 0.046 -7.747 -24.368 1.00 85.75 202 ARG A O 1
ATOM 1588 N N . TRP A 1 203 ? 1.133 -6.649 -26.013 1.00 89.25 203 TRP A N 1
ATOM 1589 C CA . TRP A 1 203 ? 1.234 -5.425 -25.242 1.00 89.25 203 TRP A CA 1
ATOM 1590 C C . TRP A 1 203 ? -0.144 -4.780 -25.066 1.00 89.25 203 TRP A C 1
ATOM 1592 O O . TRP A 1 203 ? -0.894 -4.566 -26.019 1.00 89.25 203 TRP A O 1
ATOM 1602 N N . HIS A 1 204 ? -0.464 -4.420 -23.828 1.00 90.69 204 HIS A N 1
ATOM 1603 C CA . HIS A 1 204 ? -1.577 -3.537 -23.515 1.00 90.69 204 HIS A CA 1
ATOM 1604 C C . HIS A 1 204 ? -1.278 -2.738 -22.250 1.00 90.69 204 HIS A C 1
ATOM 1606 O O . HIS A 1 204 ? -0.358 -3.032 -21.486 1.00 90.69 204 HIS A O 1
ATOM 1612 N N . ARG A 1 205 ? -2.112 -1.731 -21.990 1.00 92.00 205 ARG A N 1
ATOM 1613 C CA . ARG A 1 205 ? -2.075 -0.973 -20.737 1.00 92.00 205 ARG A CA 1
ATOM 1614 C C . ARG A 1 205 ? -2.648 -1.846 -19.624 1.00 92.00 205 ARG A C 1
ATOM 1616 O O . ARG A 1 205 ? -3.837 -2.159 -19.649 1.00 92.00 205 ARG A O 1
ATOM 1623 N N . GLY A 1 206 ? -1.808 -2.272 -18.688 1.00 92.56 206 GLY A N 1
ATOM 1624 C CA . GLY A 1 206 ? -2.183 -3.186 -17.609 1.00 92.56 206 GLY A CA 1
ATOM 1625 C C . GLY A 1 206 ? -1.248 -4.394 -17.458 1.00 92.56 206 GLY A C 1
ATOM 1626 O O . GLY A 1 206 ? -0.177 -4.413 -18.061 1.00 92.56 206 GLY A O 1
ATOM 1627 N N . PRO A 1 207 ? -1.624 -5.368 -16.610 1.00 93.50 207 PRO A N 1
ATOM 1628 C CA . PRO A 1 207 ? -0.833 -6.567 -16.309 1.00 93.50 207 PRO A CA 1
ATOM 1629 C C . PRO A 1 207 ? -0.554 -7.449 -17.533 1.00 93.50 207 PRO A C 1
ATOM 1631 O O . PRO A 1 207 ? -1.495 -7.888 -18.178 1.00 93.50 207 PRO A O 1
ATOM 1634 N N . ILE A 1 208 ? 0.717 -7.763 -17.793 1.00 93.56 208 ILE A N 1
ATOM 1635 C CA . ILE A 1 208 ? 1.163 -8.630 -18.900 1.00 93.56 208 ILE A CA 1
ATOM 1636 C C . ILE A 1 208 ? 1.656 -9.976 -18.369 1.00 93.56 208 ILE A C 1
ATOM 1638 O O . ILE A 1 208 ? 1.285 -11.019 -18.896 1.00 93.56 208 ILE A O 1
ATOM 1642 N N . ALA A 1 209 ? 2.465 -9.974 -17.311 1.00 93.88 209 ALA A N 1
ATOM 1643 C CA . ALA A 1 209 ? 2.966 -11.197 -16.694 1.00 93.88 209 ALA A CA 1
ATOM 1644 C C . ALA A 1 209 ? 3.269 -10.982 -15.216 1.00 93.88 209 ALA A C 1
ATOM 1646 O O . ALA A 1 209 ? 3.537 -9.861 -14.781 1.00 93.88 209 ALA A O 1
ATOM 1647 N N . THR A 1 210 ? 3.234 -12.058 -14.440 1.00 95.38 210 THR A N 1
ATOM 1648 C CA . THR A 1 210 ? 3.514 -12.011 -13.007 1.00 95.38 210 THR A CA 1
ATOM 1649 C C . THR A 1 210 ? 4.364 -13.190 -12.563 1.00 95.38 210 THR A C 1
ATOM 1651 O O . THR A 1 210 ? 4.234 -14.290 -13.093 1.00 95.38 210 THR A O 1
ATOM 1654 N N . LEU A 1 211 ? 5.219 -12.953 -11.577 1.00 95.06 211 LEU A N 1
ATOM 1655 C CA . LEU A 1 211 ? 6.002 -13.974 -10.900 1.00 95.06 211 LEU A CA 1
ATOM 1656 C C . LEU A 1 211 ? 5.707 -13.865 -9.406 1.00 95.06 211 LEU A C 1
ATOM 1658 O O . LEU A 1 211 ? 5.926 -12.812 -8.809 1.00 95.06 211 LEU A O 1
ATOM 1662 N N . ALA A 1 212 ? 5.137 -14.919 -8.827 1.00 93.88 212 ALA A N 1
ATOM 1663 C CA . ALA A 1 212 ? 4.820 -14.953 -7.405 1.00 93.88 212 ALA A CA 1
ATOM 1664 C C . ALA A 1 212 ? 6.102 -15.063 -6.574 1.00 93.88 212 ALA A C 1
ATOM 1666 O O . ALA A 1 212 ? 7.032 -15.772 -6.955 1.00 93.88 212 ALA A O 1
ATOM 1667 N N . THR A 1 213 ? 6.120 -14.386 -5.432 1.00 92.62 213 THR A N 1
ATOM 1668 C CA . THR A 1 213 ? 7.177 -14.498 -4.426 1.00 92.62 213 THR A CA 1
ATOM 1669 C C . THR A 1 213 ? 6.560 -14.855 -3.071 1.00 92.62 213 THR A C 1
ATOM 1671 O O . THR A 1 213 ? 5.353 -15.086 -2.982 1.00 92.62 213 THR A O 1
ATOM 1674 N N . GLU A 1 214 ? 7.367 -14.959 -2.014 1.00 90.56 214 GLU A N 1
ATOM 1675 C CA . GLU A 1 214 ? 6.882 -15.375 -0.691 1.00 90.56 214 GLU A CA 1
ATOM 1676 C C . GLU A 1 214 ? 5.901 -14.360 -0.077 1.00 90.56 214 GLU A C 1
ATOM 1678 O O . GLU A 1 214 ? 4.832 -14.734 0.404 1.00 90.56 214 GLU A O 1
ATOM 1683 N N . ASN A 1 215 ? 6.231 -13.071 -0.145 1.00 90.06 215 ASN A N 1
ATOM 1684 C CA . ASN A 1 215 ? 5.491 -11.960 0.452 1.00 90.06 215 ASN A CA 1
ATOM 1685 C C . ASN A 1 215 ? 4.888 -11.019 -0.598 1.00 90.06 215 ASN A C 1
ATOM 1687 O O . ASN A 1 215 ? 4.463 -9.905 -0.268 1.00 90.06 215 ASN A O 1
ATOM 1691 N N . GLY A 1 216 ? 4.824 -11.431 -1.864 1.00 93.69 216 GLY A N 1
ATOM 1692 C CA . GLY A 1 216 ? 4.341 -10.572 -2.932 1.00 93.69 216 GLY A CA 1
ATOM 1693 C C . GLY A 1 216 ? 4.387 -11.193 -4.321 1.00 93.69 216 GLY A C 1
ATOM 1694 O O . GLY A 1 216 ? 4.133 -12.378 -4.537 1.00 93.69 216 GLY A O 1
ATOM 1695 N N . SER A 1 217 ? 4.609 -10.329 -5.305 1.00 95.00 217 SER A N 1
ATOM 1696 C CA . SER A 1 217 ? 4.738 -10.715 -6.704 1.00 95.00 217 SER A CA 1
ATOM 1697 C C . SER A 1 217 ? 5.480 -9.643 -7.488 1.00 95.00 217 SER A C 1
ATOM 1699 O O . SER A 1 217 ? 5.218 -8.452 -7.313 1.00 95.00 217 SER A O 1
ATOM 1701 N N . LEU A 1 218 ? 6.333 -10.056 -8.417 1.00 96.00 218 LEU A N 1
ATOM 1702 C CA . LEU A 1 218 ? 6.780 -9.190 -9.496 1.00 96.00 218 LEU A CA 1
ATOM 1703 C C . LEU A 1 218 ? 5.697 -9.123 -10.576 1.00 96.00 218 LEU A C 1
ATOM 1705 O O . LEU A 1 218 ? 5.010 -10.105 -10.877 1.00 96.00 218 LEU A O 1
ATOM 1709 N N . LEU A 1 219 ? 5.532 -7.938 -11.152 1.00 95.81 219 LEU A N 1
ATOM 1710 C CA . LEU A 1 219 ? 4.508 -7.636 -12.137 1.00 95.81 219 LEU A CA 1
ATOM 1711 C C . LEU A 1 219 ? 5.119 -6.862 -13.300 1.00 95.81 219 LEU A C 1
ATOM 1713 O O . LEU A 1 219 ? 5.605 -5.743 -13.129 1.00 95.81 219 LEU A O 1
ATOM 1717 N N . ILE A 1 220 ? 5.026 -7.449 -14.490 1.00 94.56 220 ILE A N 1
ATOM 1718 C CA . ILE A 1 220 ? 5.278 -6.769 -15.755 1.00 94.56 220 ILE A CA 1
ATOM 1719 C C . ILE A 1 220 ? 3.952 -6.188 -16.233 1.00 94.56 220 ILE A C 1
ATOM 1721 O O . ILE A 1 220 ? 2.947 -6.896 -16.325 1.00 94.56 220 ILE A O 1
ATOM 1725 N N . SER A 1 221 ? 3.934 -4.897 -16.544 1.00 94.62 221 SER A N 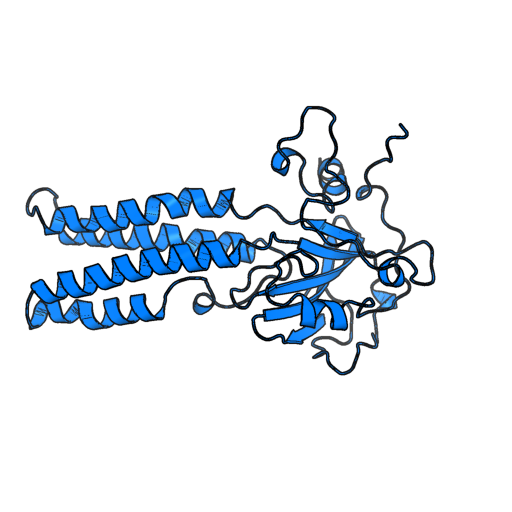1
ATOM 1726 C CA . SER A 1 221 ? 2.738 -4.215 -17.034 1.00 94.62 221 SER A CA 1
ATOM 1727 C C . SER A 1 221 ? 3.061 -3.151 -18.071 1.00 94.62 221 SER A C 1
ATOM 1729 O O . SER A 1 221 ? 4.078 -2.471 -17.966 1.00 94.62 221 SER A O 1
ATOM 1731 N N . GLY A 1 222 ? 2.170 -2.955 -19.040 1.00 93.69 222 GLY A N 1
ATOM 1732 C CA . GLY A 1 222 ? 2.242 -1.812 -19.944 1.00 93.69 222 GLY A CA 1
ATOM 1733 C C . GLY A 1 222 ? 1.643 -0.558 -19.307 1.00 93.69 222 GLY A C 1
ATOM 1734 O O . GLY A 1 222 ? 0.654 -0.620 -18.572 1.00 93.69 222 GLY A O 1
ATOM 1735 N N . SER A 1 223 ? 2.226 0.602 -19.593 1.00 93.00 223 SER A N 1
ATOM 1736 C CA . SER A 1 223 ? 1.685 1.907 -19.199 1.00 93.00 223 SER A CA 1
ATOM 1737 C C . SER A 1 223 ? 1.908 2.942 -20.297 1.00 93.00 223 SER A C 1
ATOM 1739 O O . SER A 1 223 ? 2.743 2.743 -21.168 1.00 93.00 223 SER A O 1
ATOM 1741 N N . SER A 1 224 ? 1.154 4.038 -20.273 1.00 91.88 224 SER A N 1
ATOM 1742 C CA . SER A 1 224 ? 1.268 5.106 -21.270 1.00 91.88 224 SER A CA 1
ATOM 1743 C C . SER A 1 224 ? 1.241 6.468 -20.597 1.00 91.88 224 SER A C 1
ATOM 1745 O O . SER A 1 224 ? 0.427 6.679 -19.692 1.00 91.88 224 SER A O 1
ATOM 1747 N N . ARG A 1 225 ? 2.063 7.405 -21.063 1.00 91.00 225 ARG A N 1
ATOM 1748 C CA . ARG A 1 225 ? 2.084 8.785 -20.571 1.00 91.00 225 ARG A CA 1
ATOM 1749 C C . ARG A 1 225 ? 2.485 9.744 -21.685 1.00 91.00 225 ARG A C 1
ATOM 1751 O O . ARG A 1 225 ? 3.431 9.477 -22.414 1.00 91.00 225 ARG A O 1
ATOM 1758 N N . SER A 1 226 ? 1.751 10.848 -21.814 1.00 89.19 226 SER A N 1
ATOM 1759 C CA . SER A 1 226 ? 2.052 11.938 -22.758 1.00 89.19 226 SER A CA 1
ATOM 1760 C C . SER A 1 226 ? 2.257 11.478 -24.210 1.00 89.19 226 SER A C 1
ATOM 1762 O O . SER A 1 226 ? 3.100 12.004 -24.926 1.00 89.19 226 SER A O 1
ATOM 1764 N N . GLY A 1 227 ? 1.485 10.473 -24.643 1.00 88.44 227 GLY A N 1
ATOM 1765 C CA . GLY A 1 227 ? 1.560 9.909 -25.997 1.00 88.44 227 GLY A CA 1
ATOM 1766 C C . GLY A 1 227 ? 2.661 8.865 -26.213 1.00 88.44 227 GLY A C 1
ATOM 1767 O O . GLY A 1 227 ? 2.756 8.336 -27.315 1.00 88.44 227 GLY A O 1
ATOM 1768 N N . PHE A 1 228 ? 3.446 8.540 -25.184 1.00 91.25 228 PHE A N 1
ATOM 1769 C CA . PHE A 1 228 ? 4.461 7.489 -25.218 1.00 91.25 228 PHE A CA 1
ATOM 1770 C C . PHE A 1 228 ? 4.004 6.257 -24.442 1.00 91.25 228 PHE A C 1
ATOM 1772 O O . PHE A 1 228 ? 3.315 6.369 -23.422 1.00 91.25 228 PHE A O 1
ATOM 1779 N N . ASP A 1 229 ? 4.422 5.091 -24.920 1.00 92.44 229 ASP A N 1
ATOM 1780 C CA . ASP A 1 229 ? 4.124 3.800 -24.321 1.00 92.44 229 ASP A CA 1
ATOM 1781 C C . ASP A 1 229 ? 5.374 3.218 -23.652 1.00 92.44 229 ASP A C 1
ATOM 1783 O O . ASP A 1 229 ? 6.509 3.383 -24.106 1.00 92.44 229 ASP A O 1
ATOM 1787 N N . PHE A 1 230 ? 5.149 2.546 -22.529 1.00 92.44 230 PHE A N 1
ATOM 1788 C CA . PHE A 1 230 ? 6.184 2.025 -21.652 1.00 92.44 230 PHE A CA 1
ATOM 1789 C C . PHE A 1 230 ? 5.841 0.607 -21.220 1.00 92.44 230 PHE A C 1
ATOM 1791 O O . PHE A 1 230 ? 4.672 0.256 -21.026 1.00 92.44 230 PHE A O 1
ATOM 1798 N N . ILE A 1 231 ? 6.877 -0.181 -20.978 1.00 92.56 231 ILE A N 1
ATOM 1799 C CA . ILE A 1 231 ? 6.798 -1.390 -20.168 1.00 92.56 231 ILE A CA 1
ATOM 1800 C C . ILE A 1 231 ? 7.338 -1.070 -18.779 1.00 92.56 231 ILE A C 1
ATOM 1802 O O . ILE A 1 231 ? 8.241 -0.248 -18.626 1.00 92.56 231 ILE A O 1
ATOM 1806 N N . SER A 1 232 ? 6.753 -1.675 -17.755 1.00 94.00 232 SER A N 1
ATOM 1807 C CA . SER A 1 232 ? 7.188 -1.496 -16.380 1.00 94.00 232 SER A CA 1
ATOM 1808 C C . SER A 1 232 ? 7.315 -2.822 -15.664 1.00 94.00 232 SER A C 1
ATOM 1810 O O . SER A 1 232 ? 6.476 -3.698 -15.858 1.00 94.00 232 SER A O 1
ATOM 1812 N N . LEU A 1 233 ? 8.282 -2.903 -14.764 1.00 94.88 233 LEU A N 1
ATOM 1813 C CA . LEU A 1 233 ? 8.450 -3.969 -13.798 1.00 94.88 233 LEU A CA 1
ATOM 1814 C C . LEU A 1 233 ? 8.294 -3.377 -12.398 1.00 94.88 233 LEU A C 1
ATOM 1816 O O . LEU A 1 233 ? 9.015 -2.453 -12.028 1.00 94.88 233 LEU A O 1
ATOM 1820 N N . ALA A 1 234 ? 7.346 -3.894 -11.630 1.00 96.19 234 ALA A N 1
ATOM 1821 C CA . ALA A 1 234 ? 7.089 -3.460 -10.264 1.00 96.19 234 ALA A CA 1
ATOM 1822 C C . ALA A 1 234 ? 7.042 -4.669 -9.331 1.00 96.19 234 ALA A C 1
ATOM 1824 O O . ALA A 1 234 ? 6.503 -5.711 -9.707 1.00 96.19 234 ALA A O 1
ATOM 1825 N N . TYR A 1 235 ? 7.544 -4.515 -8.107 1.00 96.38 235 TYR A N 1
ATOM 1826 C CA . TYR A 1 235 ? 7.250 -5.458 -7.037 1.00 96.38 235 TYR A CA 1
ATOM 1827 C C . TYR A 1 235 ? 6.006 -4.998 -6.284 1.00 96.38 235 TYR A C 1
ATOM 1829 O O . TYR A 1 235 ? 5.911 -3.861 -5.817 1.00 96.38 235 TYR A O 1
ATOM 1837 N N . ARG A 1 236 ? 5.026 -5.891 -6.198 1.00 95.81 236 ARG A N 1
ATOM 1838 C CA . ARG A 1 236 ? 3.773 -5.689 -5.484 1.00 95.81 236 ARG A CA 1
ATOM 1839 C C . ARG A 1 236 ? 3.774 -6.584 -4.255 1.00 95.81 236 ARG A C 1
ATOM 1841 O O . ARG A 1 236 ? 3.621 -7.799 -4.377 1.00 95.81 236 ARG A O 1
ATOM 1848 N N . HIS A 1 237 ? 3.890 -5.964 -3.089 1.00 95.19 237 HIS A N 1
ATOM 1849 C CA . HIS A 1 237 ? 3.798 -6.637 -1.798 1.00 95.19 237 HIS A CA 1
ATOM 1850 C C . HIS A 1 237 ? 2.405 -7.259 -1.602 1.00 95.19 237 HIS A C 1
ATOM 1852 O O . HIS A 1 237 ? 1.427 -6.814 -2.209 1.00 95.19 237 HIS A O 1
ATOM 1858 N N . GLN A 1 238 ? 2.278 -8.246 -0.713 1.00 93.38 238 GLN A N 1
ATOM 1859 C CA . GLN A 1 238 ? 1.014 -8.911 -0.369 1.00 93.38 238 GLN A CA 1
ATOM 1860 C C . GLN A 1 238 ? -0.086 -7.933 0.062 1.00 93.38 238 GLN A C 1
ATOM 1862 O O . GLN A 1 238 ? -1.270 -8.198 -0.152 1.00 93.38 238 GLN A O 1
ATOM 1867 N N . THR A 1 239 ? 0.285 -6.768 0.606 1.00 94.06 239 THR A N 1
ATOM 1868 C CA . THR A 1 239 ? -0.695 -5.735 0.968 1.00 94.06 239 THR A CA 1
ATOM 1869 C C . THR A 1 239 ? -1.303 -5.015 -0.237 1.00 94.06 239 THR A C 1
ATOM 1871 O O . THR A 1 239 ? -2.363 -4.380 -0.152 1.00 94.06 239 THR A O 1
ATOM 1874 N N . GLY A 1 240 ? -0.661 -5.174 -1.393 1.00 93.75 240 GLY A N 1
ATOM 1875 C CA . GLY A 1 240 ? -1.039 -4.608 -2.675 1.00 93.75 240 GLY A CA 1
ATOM 1876 C C . GLY A 1 240 ? -0.367 -3.274 -2.992 1.00 93.75 240 GLY A C 1
ATOM 1877 O O . GLY A 1 240 ? -0.597 -2.736 -4.077 1.00 93.75 240 GLY A O 1
ATOM 1878 N N . PHE A 1 241 ? 0.445 -2.750 -2.070 1.00 94.88 241 PHE A N 1
ATOM 1879 C CA . PHE A 1 241 ? 1.316 -1.605 -2.315 1.00 94.88 241 PHE A CA 1
ATOM 1880 C C . PHE A 1 241 ? 2.511 -2.004 -3.182 1.00 94.88 241 PHE A C 1
ATOM 1882 O O . PHE A 1 241 ? 3.009 -3.129 -3.113 1.00 94.88 241 PHE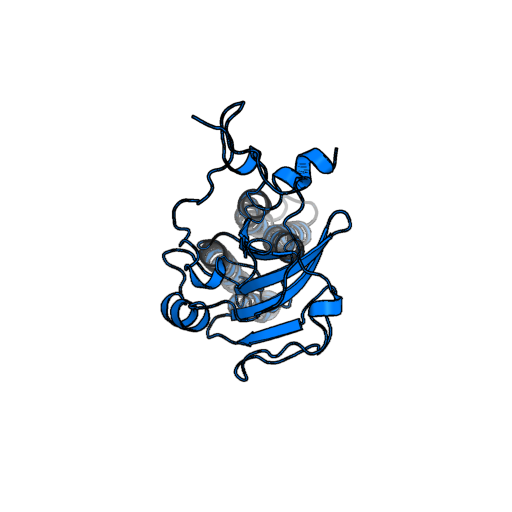 A O 1
ATOM 1889 N N . VAL A 1 242 ? 2.966 -1.055 -3.993 1.00 95.56 242 VAL A N 1
ATOM 1890 C CA . VAL A 1 242 ? 4.197 -1.185 -4.772 1.00 95.56 242 VAL A CA 1
ATOM 1891 C C . VAL A 1 242 ? 5.387 -0.773 -3.917 1.00 95.56 242 VAL A C 1
ATOM 1893 O O . VAL A 1 242 ? 5.339 0.270 -3.264 1.00 95.56 242 VAL A O 1
ATOM 1896 N N . GLN A 1 243 ? 6.449 -1.570 -3.958 1.00 95.25 243 GLN A N 1
ATOM 1897 C CA . GLN A 1 243 ? 7.726 -1.310 -3.294 1.00 95.25 243 GLN A CA 1
ATOM 1898 C C . GLN A 1 243 ? 8.860 -1.419 -4.322 1.00 95.25 243 GLN A C 1
ATOM 1900 O O . GLN A 1 243 ? 8.723 -2.100 -5.341 1.00 95.25 243 GLN A O 1
ATOM 1905 N N . ASP A 1 244 ? 9.965 -0.714 -4.084 1.00 94.50 244 ASP A N 1
ATOM 1906 C CA . ASP A 1 244 ? 11.164 -0.833 -4.913 1.00 94.50 244 ASP A CA 1
ATOM 1907 C C . ASP A 1 244 ? 11.807 -2.217 -4.732 1.00 94.50 244 ASP A C 1
ATOM 1909 O O . ASP A 1 244 ? 12.257 -2.565 -3.644 1.00 94.50 244 ASP A O 1
ATOM 1913 N N . CYS A 1 245 ? 11.867 -2.997 -5.812 1.00 92.75 245 CYS A N 1
ATOM 1914 C CA . CYS A 1 245 ? 12.474 -4.328 -5.822 1.00 92.75 245 CYS A CA 1
ATOM 1915 C C . CYS A 1 245 ? 14.002 -4.320 -5.665 1.00 92.75 245 CYS A C 1
ATOM 1917 O O . CYS A 1 245 ? 14.599 -5.369 -5.447 1.00 92.75 245 CYS A O 1
ATOM 1919 N N . LEU A 1 246 ? 14.645 -3.162 -5.822 1.00 92.50 246 LEU A N 1
ATOM 1920 C CA . LEU A 1 246 ? 16.094 -2.995 -5.775 1.00 92.50 246 LEU A CA 1
ATOM 1921 C C . LEU A 1 246 ? 16.451 -1.937 -4.728 1.00 92.50 246 LEU A C 1
ATOM 1923 O O . LEU A 1 246 ? 16.984 -0.870 -5.046 1.00 92.50 246 LEU A O 1
ATOM 1927 N N . PHE A 1 247 ? 16.125 -2.249 -3.476 1.00 93.25 247 PHE A N 1
ATOM 1928 C CA . PHE A 1 247 ? 16.367 -1.408 -2.310 1.00 93.25 247 PHE A CA 1
ATOM 1929 C C . PHE A 1 247 ? 17.068 -2.207 -1.205 1.00 93.25 247 PHE A C 1
ATOM 1931 O O . PHE A 1 247 ? 16.782 -3.386 -0.986 1.00 93.25 247 PHE A O 1
ATOM 1938 N N . GLU A 1 248 ? 18.003 -1.569 -0.515 1.00 90.75 248 GLU A N 1
ATOM 1939 C CA . GLU A 1 248 ? 18.749 -2.141 0.596 1.00 90.75 248 GLU A CA 1
ATOM 1940 C C . GLU A 1 248 ? 17.806 -2.475 1.756 1.00 90.75 248 GLU A C 1
ATOM 1942 O O . GLU A 1 248 ? 16.959 -1.675 2.147 1.00 90.75 248 GLU A O 1
ATOM 1947 N N . GLY A 1 249 ? 17.935 -3.683 2.303 1.00 86.25 249 GLY A N 1
ATOM 1948 C CA . GLY A 1 249 ? 17.042 -4.157 3.360 1.00 86.25 249 GLY A CA 1
ATOM 1949 C C . GLY A 1 249 ? 15.674 -4.637 2.867 1.00 86.25 249 GLY A C 1
ATOM 1950 O O . GLY A 1 249 ? 14.823 -4.942 3.697 1.00 86.25 249 GLY A O 1
ATOM 1951 N N . HIS A 1 250 ? 15.450 -4.759 1.549 1.00 90.69 250 HIS A N 1
ATOM 1952 C CA . HIS A 1 250 ? 14.248 -5.424 1.042 1.00 90.69 250 HIS A CA 1
ATOM 1953 C C . HIS A 1 250 ? 14.149 -6.854 1.618 1.00 90.69 250 HIS A C 1
ATOM 1955 O O . HIS A 1 250 ? 15.117 -7.616 1.480 1.00 90.69 250 HIS A O 1
ATOM 1961 N N . PRO A 1 251 ? 13.005 -7.260 2.214 1.00 88.19 251 PRO A N 1
ATOM 1962 C CA . PRO A 1 251 ? 12.859 -8.574 2.855 1.00 88.19 251 PRO A CA 1
ATOM 1963 C C . PRO A 1 251 ? 13.162 -9.757 1.928 1.00 88.19 251 PRO A C 1
ATOM 1965 O O . PRO A 1 251 ? 13.648 -10.790 2.368 1.00 88.19 251 PRO A O 1
ATOM 1968 N N . GLU A 1 252 ? 12.911 -9.582 0.630 1.00 88.94 252 GLU A N 1
ATOM 1969 C CA . GLU A 1 252 ? 13.173 -10.585 -0.414 1.00 88.94 252 GLU A CA 1
ATOM 1970 C C . GLU A 1 252 ? 14.420 -10.297 -1.263 1.00 88.94 252 GLU A C 1
ATOM 1972 O O . GLU A 1 252 ? 14.516 -10.749 -2.400 1.00 88.94 252 GLU A O 1
ATOM 1977 N N . SER A 1 253 ? 15.362 -9.499 -0.757 1.00 87.44 253 SER A N 1
ATOM 1978 C CA . SER A 1 253 ? 16.541 -9.061 -1.521 1.00 87.44 253 SER A CA 1
ATOM 1979 C C . SER A 1 253 ? 17.333 -10.212 -2.153 1.00 87.44 253 SER A C 1
ATOM 1981 O O . SER A 1 253 ? 17.733 -10.086 -3.305 1.00 87.44 253 SER A O 1
ATOM 1983 N N . GLU A 1 254 ? 17.511 -11.343 -1.462 1.00 86.31 254 GLU A N 1
ATOM 1984 C CA . GLU A 1 254 ? 18.226 -12.510 -2.001 1.00 86.31 254 GLU A CA 1
ATOM 1985 C C . GLU A 1 254 ? 17.498 -13.111 -3.216 1.00 86.31 254 GLU A C 1
ATOM 1987 O O . GLU A 1 254 ? 18.073 -13.179 -4.303 1.00 86.31 254 GLU A O 1
ATOM 1992 N N . ALA A 1 255 ? 16.209 -13.436 -3.079 1.00 87.19 255 ALA A N 1
ATOM 1993 C CA . ALA A 1 255 ? 15.403 -13.984 -4.173 1.00 87.19 255 ALA A CA 1
ATOM 1994 C C . ALA A 1 255 ? 15.282 -13.003 -5.353 1.00 87.19 255 ALA A C 1
ATOM 1996 O O . ALA A 1 255 ? 15.411 -13.389 -6.516 1.00 87.19 255 ALA A O 1
ATOM 1997 N N . LEU A 1 256 ? 15.077 -11.714 -5.065 1.00 90.25 256 LEU A N 1
ATOM 1998 C CA . LEU A 1 256 ? 15.004 -10.679 -6.093 1.00 90.25 256 LEU A CA 1
ATOM 1999 C C . LEU A 1 256 ? 16.345 -10.473 -6.796 1.00 90.25 256 LEU A C 1
ATOM 2001 O O . LEU A 1 256 ? 16.351 -10.214 -7.995 1.00 90.25 256 LEU A O 1
ATOM 2005 N N . SER A 1 257 ? 17.471 -10.605 -6.091 1.00 84.94 257 SER A N 1
ATOM 2006 C CA . SER A 1 257 ? 18.794 -10.420 -6.687 1.00 84.94 257 SER A CA 1
ATOM 2007 C C . SER A 1 257 ? 19.095 -11.452 -7.771 1.00 84.94 257 SER A C 1
ATOM 2009 O O . SER A 1 257 ? 19.659 -11.077 -8.793 1.00 84.94 257 SER A O 1
ATOM 2011 N N . GLU A 1 258 ? 18.662 -12.706 -7.594 1.00 85.88 258 GLU A N 1
ATOM 2012 C CA . GLU A 1 258 ? 18.822 -13.773 -8.587 1.00 85.88 258 GLU A CA 1
ATOM 2013 C C . GLU A 1 258 ? 17.917 -13.542 -9.806 1.00 85.88 258 GLU A C 1
ATOM 2015 O O . GLU A 1 258 ? 18.381 -13.563 -10.947 1.00 85.88 258 GLU A O 1
ATOM 2020 N N . ILE A 1 259 ? 16.637 -13.238 -9.567 1.00 87.25 259 ILE A N 1
ATOM 2021 C CA . ILE A 1 259 ? 15.648 -13.005 -10.631 1.00 87.25 259 ILE A CA 1
ATOM 2022 C C . ILE A 1 259 ? 15.997 -11.754 -11.454 1.00 87.25 259 ILE A C 1
ATOM 2024 O O . ILE A 1 259 ? 15.799 -11.727 -12.668 1.00 87.25 259 ILE A O 1
ATOM 2028 N N . LEU A 1 260 ? 16.506 -10.702 -10.805 1.00 88.31 260 LEU A N 1
ATOM 2029 C CA . LEU A 1 260 ? 16.750 -9.389 -11.410 1.00 88.31 260 LEU A CA 1
ATOM 2030 C C . LEU A 1 260 ? 18.207 -9.175 -11.845 1.00 88.31 260 LEU A C 1
ATOM 2032 O O . LEU A 1 260 ? 18.601 -8.037 -12.118 1.00 88.31 260 LEU A O 1
ATOM 2036 N N . LEU A 1 261 ? 19.005 -10.242 -11.983 1.00 85.12 261 LEU A N 1
ATOM 2037 C CA . LEU A 1 261 ? 20.349 -10.158 -12.577 1.00 85.12 261 LEU A CA 1
ATOM 2038 C C . LEU A 1 261 ? 20.319 -9.540 -13.984 1.00 85.12 261 LEU A C 1
ATOM 2040 O O . LEU A 1 261 ? 21.221 -8.782 -14.352 1.00 85.12 261 LEU A O 1
ATOM 2044 N N . SER A 1 262 ? 19.264 -9.837 -14.745 1.00 82.38 262 SER A N 1
ATOM 2045 C CA . SER A 1 262 ? 19.007 -9.324 -16.093 1.00 82.38 262 SER A CA 1
ATOM 2046 C C . SER A 1 262 ? 17.526 -8.962 -16.253 1.00 82.38 262 SER A C 1
ATOM 2048 O O . SER A 1 262 ? 16.695 -9.491 -15.509 1.00 82.38 262 SER A O 1
ATOM 2050 N N . PRO A 1 263 ? 17.164 -8.065 -17.189 1.00 83.00 263 PRO A N 1
ATOM 2051 C CA . PRO A 1 263 ? 15.769 -7.710 -17.394 1.00 83.00 263 PRO A CA 1
ATOM 2052 C C . PRO A 1 263 ? 14.951 -8.938 -17.827 1.00 83.00 263 PRO A C 1
ATOM 2054 O O . PRO A 1 263 ? 15.356 -9.634 -18.758 1.00 83.00 263 PRO A O 1
ATOM 2057 N N . PRO A 1 264 ? 13.763 -9.178 -17.233 1.00 82.25 264 PRO A N 1
ATOM 2058 C CA . PRO A 1 264 ? 12.925 -10.334 -17.572 1.00 82.25 264 PRO A CA 1
ATOM 2059 C C . PRO A 1 264 ? 12.331 -10.243 -18.982 1.00 82.25 264 PRO A C 1
ATOM 2061 O O . PRO A 1 264 ? 11.719 -11.189 -19.473 1.00 82.25 264 PRO A O 1
ATOM 2064 N N . VAL A 1 265 ? 12.479 -9.081 -19.618 1.00 80.00 265 VAL A N 1
ATOM 2065 C CA . VAL A 1 265 ? 12.024 -8.814 -20.969 1.00 80.00 265 VAL A CA 1
ATOM 2066 C C . VAL A 1 265 ? 13.151 -8.155 -21.747 1.00 80.00 265 VAL A C 1
ATOM 2068 O O . VAL A 1 265 ? 13.595 -7.057 -21.401 1.00 80.00 265 VAL A O 1
ATOM 2071 N N . VAL A 1 266 ? 13.562 -8.810 -22.829 1.00 76.81 266 VAL A N 1
ATOM 2072 C CA . VAL A 1 266 ? 14.498 -8.265 -23.812 1.00 76.81 266 VAL A CA 1
ATOM 2073 C C . VAL A 1 266 ? 13.702 -7.855 -25.043 1.00 76.81 266 VAL A C 1
ATOM 2075 O O . VAL A 1 266 ? 12.957 -8.654 -25.603 1.00 76.81 266 VAL A O 1
ATOM 2078 N N . PHE A 1 267 ? 13.834 -6.598 -25.448 1.00 74.44 267 PHE A N 1
ATOM 2079 C CA . PHE A 1 267 ? 13.117 -6.032 -26.585 1.00 74.44 267 PHE A CA 1
ATOM 2080 C C . PHE A 1 267 ? 13.953 -4.924 -27.228 1.00 74.44 267 PHE A C 1
ATOM 2082 O O . PHE A 1 267 ? 14.788 -4.300 -26.570 1.00 74.44 267 PHE A O 1
ATOM 2089 N N . GLU A 1 268 ? 13.707 -4.653 -28.509 1.00 72.06 268 GLU A N 1
ATOM 2090 C CA . GLU A 1 268 ? 14.194 -3.430 -29.147 1.00 72.06 268 GLU A CA 1
ATOM 2091 C C . GLU A 1 268 ? 13.348 -2.259 -28.646 1.00 72.06 268 GLU A C 1
ATOM 2093 O O . GLU A 1 268 ? 12.223 -2.031 -29.097 1.00 72.06 268 GLU A O 1
ATOM 2098 N N . GLY A 1 269 ? 13.842 -1.560 -27.629 1.00 68.50 269 GLY A N 1
ATOM 2099 C CA . GLY A 1 269 ? 13.099 -0.444 -27.064 1.00 68.50 269 GLY A CA 1
ATOM 2100 C C . GLY A 1 269 ? 13.217 0.841 -27.878 1.00 68.50 269 GLY A C 1
ATOM 2101 O O . GLY A 1 269 ? 14.047 0.983 -28.777 1.00 68.50 269 GLY A O 1
ATOM 2102 N N . ALA A 1 270 ? 12.362 1.800 -27.535 1.00 78.38 270 ALA A N 1
ATOM 2103 C CA . ALA A 1 270 ? 12.377 3.126 -28.139 1.00 78.38 270 ALA A CA 1
ATOM 2104 C C . ALA A 1 270 ? 13.399 4.042 -27.442 1.00 78.38 270 ALA A C 1
ATOM 2106 O O . ALA A 1 270 ? 13.793 3.798 -26.306 1.00 78.38 270 ALA A O 1
ATOM 2107 N N . GLU A 1 271 ? 13.818 5.119 -28.106 1.00 83.69 271 GLU A N 1
ATOM 2108 C CA . GLU A 1 271 ? 14.614 6.154 -27.439 1.00 83.69 271 GLU A CA 1
ATOM 2109 C C . GLU A 1 271 ? 13.800 6.832 -26.332 1.00 83.69 271 GLU A C 1
ATOM 2111 O O . GLU A 1 271 ? 12.605 7.098 -26.498 1.00 83.69 271 GLU A O 1
ATOM 2116 N N . TRP A 1 272 ? 14.446 7.122 -25.200 1.00 85.81 272 TRP A N 1
ATOM 2117 C CA . TRP A 1 272 ? 13.817 7.905 -24.140 1.00 85.81 272 TRP A CA 1
ATOM 2118 C C . TRP A 1 272 ? 13.410 9.285 -24.671 1.00 85.81 272 TRP A C 1
ATOM 2120 O O . TRP A 1 272 ? 14.264 10.015 -25.184 1.00 85.81 272 TRP A O 1
ATOM 2130 N N . PRO A 1 273 ? 12.136 9.694 -24.530 1.00 87.12 273 PRO A N 1
ATOM 2131 C CA . PRO A 1 273 ? 11.730 11.016 -24.974 1.00 87.12 273 PRO A CA 1
ATOM 2132 C C . PRO A 1 273 ? 12.397 12.088 -24.112 1.00 87.12 273 PRO A C 1
ATOM 2134 O O . PRO A 1 273 ? 12.383 12.007 -22.881 1.00 87.12 273 PRO A O 1
ATOM 2137 N N . SER A 1 274 ? 12.930 13.130 -24.752 1.00 85.00 274 SER A N 1
ATOM 2138 C CA . SER A 1 274 ? 13.661 14.214 -24.079 1.00 85.00 274 SER A CA 1
ATOM 2139 C C . SER A 1 274 ? 12.838 14.943 -23.013 1.00 85.00 274 SER A C 1
ATOM 2141 O O . SER A 1 274 ? 13.402 15.515 -22.088 1.00 85.00 274 SER A O 1
ATOM 2143 N N . SER A 1 275 ? 11.505 14.879 -23.091 1.00 85.12 275 SER A N 1
ATOM 2144 C CA . SER A 1 275 ? 10.595 15.424 -22.080 1.00 85.12 275 SER A CA 1
ATOM 2145 C C . SER A 1 275 ? 10.675 14.727 -20.718 1.00 85.12 275 SER A C 1
ATOM 2147 O O . SER A 1 275 ? 10.229 15.317 -19.741 1.00 85.12 275 SER A O 1
ATOM 2149 N N . PHE A 1 276 ? 11.209 13.502 -20.640 1.00 84.88 276 PHE A N 1
ATOM 2150 C CA . PHE A 1 276 ? 11.322 12.712 -19.404 1.00 84.88 276 PHE A CA 1
ATOM 2151 C C . PHE A 1 276 ? 12.738 12.675 -18.816 1.00 84.88 276 PHE A C 1
ATOM 2153 O O . PHE A 1 276 ? 12.930 12.124 -17.733 1.00 84.88 276 PHE A O 1
ATOM 2160 N N . ILE A 1 277 ? 13.725 13.238 -19.518 1.00 81.94 277 ILE A N 1
ATOM 2161 C CA . ILE A 1 277 ? 15.131 13.227 -19.110 1.00 81.94 277 ILE A CA 1
ATOM 2162 C C . ILE A 1 277 ? 15.484 14.601 -18.537 1.00 81.94 277 ILE A C 1
ATOM 2164 O O . ILE A 1 277 ? 15.178 15.633 -19.137 1.00 81.94 277 ILE A O 1
ATOM 2168 N N . LEU A 1 278 ? 16.135 14.624 -17.373 1.00 74.12 278 LEU A N 1
ATOM 2169 C CA . LEU A 1 278 ? 16.691 15.865 -16.840 1.00 74.12 278 LEU A CA 1
ATOM 2170 C C . LEU A 1 278 ? 17.927 16.274 -17.654 1.00 74.12 278 LEU A C 1
ATOM 2172 O O . LEU A 1 278 ? 18.750 15.414 -17.969 1.00 74.12 278 LEU A O 1
ATOM 2176 N N . PRO A 1 279 ? 18.088 17.565 -17.993 1.00 64.62 279 PRO A N 1
ATOM 2177 C CA . PRO A 1 279 ? 19.306 18.035 -18.634 1.00 64.62 279 PRO A CA 1
ATOM 2178 C C . PRO A 1 279 ? 20.500 17.754 -17.717 1.00 64.62 279 PRO A C 1
ATOM 2180 O O . PRO A 1 279 ? 20.451 18.059 -16.524 1.00 64.62 279 PRO A O 1
ATOM 2183 N N . VAL A 1 280 ? 21.556 17.164 -18.276 1.00 56.97 280 VAL A N 1
ATOM 2184 C CA . VAL A 1 280 ? 22.829 16.993 -17.572 1.00 56.97 280 VAL A CA 1
ATOM 2185 C C . VAL A 1 280 ? 23.371 18.392 -17.301 1.00 56.97 280 VAL A C 1
ATOM 2187 O O . VAL A 1 280 ? 23.632 19.145 -18.239 1.00 56.97 280 VAL A O 1
ATOM 2190 N N . VAL A 1 281 ? 23.476 18.769 -16.029 1.00 46.59 281 VAL A N 1
ATOM 2191 C CA . VAL A 1 281 ? 24.231 19.961 -15.644 1.00 46.59 281 VAL A CA 1
ATOM 2192 C C . VAL A 1 281 ? 25.697 19.550 -15.735 1.00 46.59 281 VAL A C 1
ATOM 2194 O O . VAL A 1 281 ? 26.149 18.735 -14.938 1.00 46.59 281 VAL A O 1
ATOM 2197 N N . GLU A 1 282 ? 26.399 20.021 -16.765 1.00 30.72 282 GLU A N 1
ATOM 2198 C CA . GLU A 1 282 ? 27.861 19.946 -16.797 1.00 30.72 282 GLU A CA 1
ATOM 2199 C C . GLU A 1 282 ? 28.386 20.798 -15.631 1.00 30.72 282 GLU A C 1
ATOM 2201 O O . GLU A 1 282 ? 28.105 21.998 -15.575 1.00 30.72 282 GLU A O 1
ATOM 2206 N N . GLU A 1 283 ? 29.063 20.158 -14.672 1.00 32.31 283 GLU A N 1
ATOM 2207 C CA . GLU A 1 283 ? 29.873 20.841 -13.651 1.00 32.31 283 GLU A CA 1
ATOM 2208 C C . GLU A 1 283 ? 31.164 21.409 -14.253 1.00 32.31 283 GLU A C 1
ATOM 2210 O O . GLU A 1 283 ? 31.811 20.702 -15.064 1.00 32.31 283 GLU A O 1
#

Sequence (283 aa):
MEATEDRFWLVGNPAWWKLGEGETPPALRDGEIPLSEAWVNSSSNKAHWSRQRLRPLAWGLLKPSAWAPFFLIASSFPLVFPGKTPDDQAVAAILFVVSWSLLIIPQMLERNSQPSSGGSILSLPIDWKLLLVGFVIFPLHIEVDPKIGWISYSLFIASMLRSIGLISESFEIPPARLVAPVNPTALDGLVIDGQWTVLSDRWHRGPIATLATENGSLLISGSSRSGFDFISLAYRHQTGFVQDCLFEGHPESEALSEILLSPPVVFEGAEWPSSFILPVVEE

Radius of gyration: 23.38 Å; chains: 1; bounding box: 58×46×63 Å

pLDDT: mean 87.18, std 12.33, range [30.72, 98.31]

Foldseek 3Di:
DVLVVLQCQAQHDPVQVPDDPPDDRDQDDPQFFDADVQQCPQPDVFKHKGKGFDDQLCVLQVVLLVCLLVLLVVLCVCVVPPPPDPDNNVSSVVSNVSSVCSHQVSQVVSLVVDPQFDDDSVLALFLVVLLVVLVVQCVCCVVPNVVSNVVSSVSVSVRSVSSVVSVVVVNPFGAMKIKIFADQVQQQQWDFPPQWAAPDNGADAAFGIWHDDDFWIWTWGWDDDPHTIMIIIWTQGSSRHTGDLRGHPDPCVPVSCVVSSHDRTRTDGGGDPPSHHDDDDDD